Protein AF-X1H4T6-F1 (afdb_monomer)

Sequence (200 aa):
MPDPVELTPSSTDWWNNDYGYSIKKETYPGAMYMGWENFYMVWYGTDPPFPPWEPTYNLTVDQSASCCSVDVGAPVNATVAAGTNQTFTDLEYEVVISVNADNSAPCCDFDQWTGNVANPGSASTSITMHGDETVTAECSEAAHVPWDVNCDGDVNEEDMNLLYDHFGETGDPGWILEDVKEDGKIDVLDMILVGQHWTE

Foldseek 3Di:
DDDDDDFDFPDWDWDADPVGDIAIFTHGPDDDDDDPDDGDRDDPDDDDPPVPDQPKAKEKEDQLPAQWKKQKAPPVGDIRHHNDMDIDIRHGAQDKIKMATHQQAAQKAFQFKDWAWPGGRHRITIHTDHHHIYMYTHIDGHDDDLLPQNNPHFLDVVSVVVLVVCAFAFDQQCPGSCSSVRPRHSYVVSVVVSVVRGGD

Organism: NCBI:txid412755

InterPro domains:
  IPR018247 EF-Hand 1, calcium-binding site [PS00018] (148-160)
  IPR036439 Dockerin domain superfamily [G3DSA:1.10.1330.10] (143-200)
  IPR036439 Dockerin domain superfamily [SSF63446] (144-198)

Mea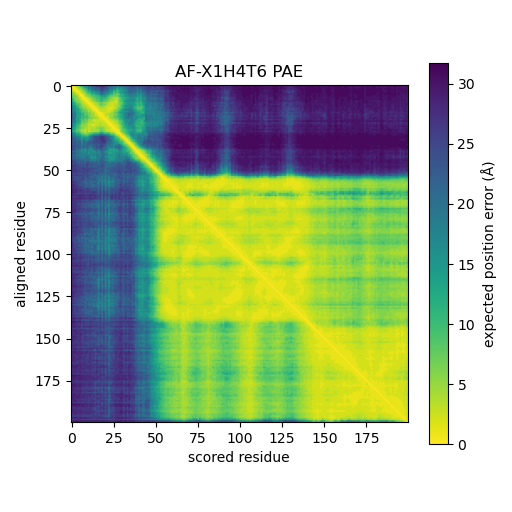n predicted aligned error: 13.17 Å

Nearest PDB structures (foldseek):
  7pua-assembly1_F3  TM=3.778E-01  e=2.634E+00  Trypanosoma brucei brucei

pLDDT: mean 81.46, std 22.45, range [25.84, 98.44]

Radius of gyration: 30.51 Å; Cα contacts (8 Å, |Δi|>4): 382; chains: 1; bounding box: 65×36×89 Å

Secondary structure (DSSP, 8-state):
-PPP--PPPSEEEEEE-TTS-EEEEEE-TT---SSS--------SS--SS-S-PPPEEEEEE-TT-SSEEEE-TTT-EEE-TT-EEEEEEEPTT-EEEEEEE--STTEEEEEEESS-S-TTSSEEEEE-SS-EEEEEEEEEPP--TT-SS-SSS-SHHHHHHHHHTTT-B-STTSSTT-TT-SSB-SHHHHHHHHHS---

Solvent-accessible surface area (backbone atoms only — not comparable to full-atom values): 11736 Å² total; per-residue (Å²): 129,86,78,84,81,83,80,72,64,76,45,78,50,77,47,64,50,100,85,72,48,82,44,76,45,60,43,67,88,81,88,82,82,90,84,80,83,91,80,63,86,78,80,92,65,83,78,70,77,61,80,89,62,74,68,56,25,36,43,32,46,45,18,59,86,13,66,28,29,36,42,35,38,55,94,72,64,48,74,44,53,44,54,34,69,49,73,46,69,79,38,54,68,70,43,65,33,43,37,31,52,45,42,82,51,62,32,27,42,72,67,36,49,49,61,76,50,78,43,39,82,38,56,66,32,36,33,67,31,85,52,70,44,56,36,29,57,44,24,46,74,57,90,66,54,70,49,30,45,56,45,83,83,48,24,43,70,69,34,53,50,55,37,58,79,45,56,70,43,71,58,57,60,49,75,47,58,54,24,54,74,45,70,22,50,26,49,73,66,30,56,50,54,33,68,73,58,59,63,104

Structure (mmCIF, N/CA/C/O backbone):
data_AF-X1H4T6-F1
#
_entry.id   AF-X1H4T6-F1
#
loop_
_atom_site.group_PDB
_atom_site.id
_atom_site.type_symbol
_atom_site.label_atom_id
_atom_site.label_alt_id
_atom_site.label_comp_id
_atom_site.label_asym_id
_atom_site.label_entity_id
_atom_site.label_seq_id
_atom_site.pdbx_PDB_ins_code
_atom_site.Cartn_x
_atom_site.Cartn_y
_atom_site.Cartn_z
_atom_site.occupancy
_atom_site.B_iso_or_equiv
_atom_site.auth_seq_id
_atom_site.auth_comp_id
_atom_site.auth_asym_id
_atom_site.auth_atom_id
_atom_site.pdbx_PDB_model_num
ATOM 1 N N . MET A 1 1 ? -23.630 26.636 59.990 1.00 37.91 1 MET A N 1
ATOM 2 C CA . MET A 1 1 ? -24.453 26.035 58.918 1.00 37.91 1 MET A CA 1
ATOM 3 C C . MET A 1 1 ? -25.185 24.860 59.551 1.00 37.91 1 MET A C 1
ATOM 5 O O . MET A 1 1 ? -24.572 24.275 60.435 1.00 37.91 1 MET A O 1
ATOM 9 N N . PRO A 1 2 ? -26.463 24.570 59.246 1.00 40.00 2 PRO A N 1
ATOM 10 C CA . PRO A 1 2 ? -27.068 23.342 59.754 1.00 40.00 2 PRO A CA 1
ATOM 11 C C . PRO A 1 2 ? -26.355 22.140 59.119 1.00 40.00 2 PRO A C 1
ATOM 13 O O . PRO A 1 2 ? -25.976 22.212 57.948 1.00 40.00 2 PRO A O 1
ATOM 16 N N . ASP A 1 3 ? -26.137 21.087 59.903 1.00 32.75 3 ASP A N 1
ATOM 17 C CA . ASP A 1 3 ? -25.512 19.851 59.428 1.00 32.75 3 ASP A CA 1
ATOM 18 C C . ASP A 1 3 ? -26.378 19.191 58.337 1.00 32.75 3 ASP A C 1
ATOM 20 O O . ASP A 1 3 ? -27.611 19.301 58.390 1.00 32.75 3 ASP A O 1
ATOM 24 N N . PRO A 1 4 ? -25.780 18.510 57.341 1.00 40.75 4 PRO A N 1
ATOM 25 C CA . PRO A 1 4 ? -26.545 17.742 56.370 1.00 40.75 4 PRO A CA 1
ATOM 26 C C . PRO A 1 4 ? -27.322 16.641 57.099 1.00 40.75 4 PRO A C 1
ATOM 28 O O . PRO A 1 4 ? -26.760 15.897 57.900 1.00 40.75 4 PRO A O 1
ATOM 31 N N . VAL A 1 5 ? -28.621 16.533 56.825 1.00 47.91 5 VAL A N 1
ATOM 32 C CA . VAL A 1 5 ? -29.443 15.431 57.332 1.00 47.91 5 VAL A CA 1
ATOM 33 C C . VAL A 1 5 ? -29.023 14.159 56.595 1.00 47.91 5 VAL A C 1
ATOM 35 O O . VAL A 1 5 ? -29.287 14.031 55.400 1.00 47.91 5 VAL A O 1
ATOM 38 N N . GLU A 1 6 ? -28.373 13.221 57.288 1.00 50.00 6 GLU A N 1
ATOM 39 C CA . GLU A 1 6 ? -28.170 11.865 56.767 1.00 50.00 6 GLU A CA 1
ATOM 40 C C . GLU A 1 6 ? -29.533 11.172 56.644 1.00 50.00 6 GLU A C 1
ATOM 42 O O . GLU A 1 6 ? -30.210 10.900 57.638 1.00 50.00 6 GLU A O 1
ATOM 47 N N . LEU A 1 7 ? -29.960 10.905 55.409 1.00 50.59 7 LEU A N 1
ATOM 48 C CA . LEU A 1 7 ? -31.131 10.075 55.146 1.00 50.59 7 LEU A CA 1
ATOM 49 C C . LEU A 1 7 ? -30.722 8.603 55.228 1.00 50.59 7 LEU A C 1
ATOM 51 O O . LEU A 1 7 ? -29.743 8.193 54.608 1.00 50.59 7 LEU A O 1
ATOM 55 N N . THR A 1 8 ? -31.489 7.797 55.962 1.00 54.69 8 THR A N 1
ATOM 56 C CA . THR A 1 8 ? -31.321 6.341 55.996 1.00 54.69 8 THR A CA 1
ATOM 57 C C . THR A 1 8 ? -32.250 5.675 54.970 1.00 54.69 8 THR A C 1
ATOM 59 O O . THR A 1 8 ? -33.436 6.018 54.905 1.00 54.69 8 THR A O 1
ATOM 62 N N . PRO A 1 9 ? -31.753 4.737 54.142 1.00 57.22 9 PRO A N 1
ATOM 63 C CA . PRO A 1 9 ? -32.588 4.047 53.162 1.00 57.22 9 PRO A CA 1
ATOM 64 C C . PRO A 1 9 ? -33.579 3.088 53.842 1.00 57.22 9 PRO A C 1
ATOM 66 O O . PRO A 1 9 ? -33.254 2.423 54.825 1.00 57.22 9 PRO A O 1
ATOM 69 N N . SER A 1 10 ? -34.800 2.994 53.306 1.00 57.19 10 SER A N 1
ATOM 70 C CA . SER A 1 10 ? -35.862 2.096 53.786 1.00 57.19 10 SER A CA 1
ATOM 71 C C . SER A 1 10 ? -35.724 0.657 53.289 1.00 57.19 10 SER A C 1
ATOM 73 O O . SER A 1 10 ? -36.285 -0.253 53.894 1.00 57.19 10 SER A O 1
ATOM 75 N N . SER A 1 11 ? -35.011 0.436 52.185 1.00 52.72 11 SER A N 1
ATOM 76 C CA . SER A 1 11 ? -34.654 -0.904 51.710 1.00 52.72 11 SER A CA 1
ATOM 77 C C . SER A 1 11 ? -33.360 -0.870 50.905 1.00 52.72 11 SER A C 1
ATOM 79 O O . SER A 1 11 ? -32.985 0.166 50.349 1.00 52.72 11 SER A O 1
ATOM 81 N N . THR A 1 12 ? -32.668 -2.009 50.874 1.00 55.31 12 THR A N 1
ATOM 82 C CA . THR A 1 12 ? -31.434 -2.203 50.114 1.00 55.31 12 THR A CA 1
ATOM 83 C C . THR A 1 12 ? -31.477 -3.552 49.417 1.00 55.31 12 THR A C 1
ATOM 85 O O . THR A 1 12 ? -31.544 -4.572 50.098 1.00 55.31 12 THR A O 1
ATOM 88 N N . ASP A 1 13 ? -31.386 -3.549 48.091 1.00 65.50 13 ASP A N 1
ATOM 89 C CA . ASP A 1 13 ? -31.283 -4.769 47.291 1.00 65.50 13 ASP A CA 1
ATOM 90 C C . ASP A 1 13 ? -29.936 -4.824 46.579 1.00 65.50 13 ASP A C 1
ATOM 92 O O . ASP A 1 13 ? -29.428 -3.805 46.104 1.00 65.50 13 ASP A O 1
ATOM 96 N N . TRP A 1 14 ? -29.383 -6.032 46.498 1.00 69.06 14 TRP A N 1
ATOM 97 C CA . TRP A 1 14 ? -28.153 -6.320 45.773 1.00 69.06 14 TRP A CA 1
ATOM 98 C C . TRP A 1 14 ? -28.442 -7.286 44.633 1.00 69.06 14 TRP A C 1
ATOM 100 O O . TRP A 1 14 ? -29.106 -8.303 44.835 1.00 69.06 14 TRP A O 1
ATOM 110 N N . TRP A 1 15 ? -27.901 -7.010 43.453 1.00 56.44 15 TRP A N 1
ATOM 111 C CA . TRP A 1 15 ? -27.843 -7.986 42.366 1.00 56.44 15 TRP A CA 1
ATOM 112 C C . TRP A 1 15 ? -26.484 -7.933 41.691 1.00 56.44 15 TRP A C 1
ATOM 114 O O . TRP A 1 15 ? -25.828 -6.896 41.704 1.00 56.44 15 TRP A O 1
ATOM 124 N N . ASN A 1 16 ? -26.070 -9.045 41.090 1.00 58.88 16 ASN A N 1
ATOM 125 C CA . ASN A 1 16 ? -24.935 -9.034 40.180 1.00 58.88 16 ASN A CA 1
ATOM 126 C C . ASN A 1 16 ? -25.451 -8.813 38.760 1.00 58.88 16 ASN A C 1
ATOM 128 O O . ASN A 1 16 ? -26.452 -9.425 38.387 1.00 58.88 16 ASN A O 1
ATOM 132 N N . ASN A 1 17 ? -24.810 -7.945 37.980 1.00 53.41 17 ASN A N 1
ATOM 133 C CA . ASN A 1 17 ? -25.075 -7.913 36.543 1.00 53.41 17 ASN A CA 1
ATOM 134 C C . ASN A 1 17 ? -24.421 -9.117 35.842 1.00 53.41 17 ASN A C 1
ATOM 136 O O . ASN A 1 17 ? -23.597 -9.823 36.431 1.00 53.41 17 ASN A O 1
ATOM 140 N N . ASP A 1 18 ? -24.760 -9.322 34.569 1.00 50.78 18 ASP A N 1
ATOM 141 C CA . ASP A 1 18 ? -24.216 -10.412 33.741 1.00 50.78 18 ASP A CA 1
ATOM 142 C C . ASP A 1 18 ? -22.693 -10.308 33.527 1.00 50.78 18 ASP A C 1
ATOM 144 O O . ASP A 1 18 ? -22.048 -11.264 33.103 1.00 50.78 18 ASP A O 1
ATOM 148 N N . TYR A 1 19 ? -22.107 -9.165 33.896 1.00 40.84 19 TYR A N 1
ATOM 149 C CA . TYR A 1 19 ? -20.671 -8.894 33.897 1.00 40.84 19 TYR A CA 1
ATOM 150 C C . TYR A 1 19 ? -19.998 -9.165 35.260 1.00 40.84 19 TYR A C 1
ATOM 152 O O . TYR A 1 19 ? -18.807 -8.914 35.421 1.00 40.84 19 TYR A O 1
ATOM 160 N N . GLY A 1 20 ? -20.733 -9.681 36.253 1.00 42.84 20 GLY A N 1
ATOM 161 C CA . GLY A 1 20 ? -20.195 -10.101 37.552 1.00 42.84 20 GLY A CA 1
ATOM 162 C C . GLY A 1 20 ? -20.060 -9.000 38.611 1.00 42.84 20 GLY A C 1
ATOM 163 O O . GLY A 1 20 ? -19.481 -9.252 39.668 1.00 42.84 20 GLY A O 1
ATOM 164 N N . TYR A 1 21 ? -20.601 -7.802 38.379 1.00 43.41 21 TYR A N 1
ATOM 165 C CA . TYR A 1 21 ? -20.534 -6.683 39.325 1.00 43.41 21 TYR A CA 1
ATOM 166 C C . TYR A 1 21 ? -21.747 -6.623 40.240 1.00 43.41 21 TYR A C 1
ATOM 168 O O . TYR A 1 21 ? -22.878 -6.654 39.761 1.00 43.41 21 TYR A O 1
ATOM 176 N N . SER A 1 22 ? -21.511 -6.427 41.539 1.00 45.16 22 SER A N 1
ATOM 177 C CA . SER A 1 22 ? -22.562 -6.194 42.529 1.00 45.16 22 SER A CA 1
ATOM 178 C C . SER A 1 22 ? -23.076 -4.755 42.485 1.00 45.16 22 SER A C 1
ATOM 180 O O . SER A 1 22 ? -22.342 -3.802 42.739 1.00 45.16 22 SER A O 1
ATOM 182 N N . ILE A 1 23 ? -24.364 -4.612 42.202 1.00 53.66 23 ILE A N 1
ATOM 183 C CA . ILE A 1 23 ? -25.100 -3.356 42.127 1.00 53.66 23 ILE A CA 1
ATOM 184 C C . ILE A 1 23 ? -25.992 -3.247 43.361 1.00 53.66 23 ILE A C 1
ATOM 186 O O . ILE A 1 23 ? -26.633 -4.223 43.754 1.00 53.66 23 ILE A O 1
ATOM 190 N N . LYS A 1 24 ? -26.032 -2.053 43.961 1.00 58.84 24 LYS A N 1
ATOM 191 C CA . LYS A 1 24 ? -26.852 -1.726 45.130 1.00 58.84 24 LYS A CA 1
ATOM 192 C C . LYS A 1 24 ? -27.994 -0.800 44.720 1.00 58.84 24 LYS A C 1
ATOM 194 O O . LYS A 1 24 ? -27.750 0.268 44.165 1.00 58.84 24 LYS A O 1
ATOM 199 N N . LYS A 1 25 ? -29.231 -1.169 45.045 1.00 57.16 25 LYS A N 1
ATOM 200 C CA . LYS A 1 25 ? -30.402 -0.286 44.962 1.00 57.16 25 LYS A CA 1
ATOM 201 C C . LYS A 1 25 ? -30.844 0.106 46.346 1.00 57.16 25 LYS A C 1
ATOM 203 O O . LYS A 1 25 ? -31.082 -0.755 47.187 1.00 57.16 25 LYS A O 1
ATOM 208 N N . GLU A 1 26 ? -31.011 1.401 46.548 1.00 53.56 26 GLU A N 1
ATOM 209 C CA . GLU A 1 26 ? -31.509 1.963 47.792 1.00 53.56 26 GLU A CA 1
ATOM 210 C C . GLU A 1 26 ? -32.811 2.712 47.537 1.00 53.56 26 GLU A C 1
ATOM 212 O O . GLU A 1 26 ? -32.930 3.482 46.586 1.00 53.56 26 GLU A O 1
ATOM 217 N N . THR A 1 27 ? -33.802 2.474 48.390 1.00 50.16 27 THR A N 1
ATOM 218 C CA . THR A 1 27 ? -35.086 3.185 48.342 1.00 50.16 27 THR A CA 1
ATOM 219 C C . THR A 1 27 ? -35.167 4.122 49.539 1.00 50.16 27 THR A C 1
ATOM 221 O O . THR A 1 27 ? -34.883 3.688 50.653 1.00 50.16 27 THR A O 1
ATOM 224 N N . TYR A 1 28 ? -35.565 5.381 49.335 1.00 51.41 28 TYR A N 1
ATOM 225 C CA . TYR A 1 28 ? -35.685 6.382 50.401 1.00 51.41 28 TYR A CA 1
ATOM 226 C C . TYR A 1 28 ? -37.137 6.855 50.561 1.00 51.41 28 TYR A C 1
ATOM 228 O O . TYR A 1 28 ? -37.802 7.150 49.563 1.00 51.41 28 TYR A O 1
ATOM 236 N N . PRO A 1 29 ? -37.654 6.978 51.794 1.00 45.00 29 PRO A N 1
ATOM 237 C CA . PRO A 1 29 ? -39.004 7.475 52.017 1.00 45.00 29 PRO A CA 1
ATOM 238 C C . PRO A 1 29 ? -39.062 9.009 51.892 1.00 45.00 29 PRO A C 1
ATOM 240 O O . PRO A 1 29 ? -38.367 9.721 52.611 1.00 45.00 29 PRO A O 1
ATOM 243 N N . GLY A 1 30 ? -39.945 9.531 51.028 1.00 44.12 30 GLY A N 1
ATOM 244 C CA . GLY A 1 30 ? -40.424 10.923 51.121 1.00 44.12 30 GLY A CA 1
ATOM 245 C C . GLY A 1 30 ? -39.999 11.935 50.045 1.00 44.12 30 GLY A C 1
ATOM 246 O O . GLY A 1 30 ? -40.332 13.109 50.193 1.00 44.12 30 GLY A O 1
ATOM 247 N N . ALA A 1 31 ? -39.346 11.545 48.946 1.00 39.34 31 ALA A N 1
ATOM 248 C CA . ALA A 1 31 ? -39.072 12.473 47.839 1.00 39.34 31 ALA A CA 1
ATOM 249 C C . ALA A 1 31 ? -40.323 12.690 46.955 1.00 39.34 31 ALA A C 1
ATOM 251 O O . ALA A 1 31 ? -40.548 11.988 45.970 1.00 39.34 31 ALA A O 1
ATOM 252 N N . MET A 1 32 ? -41.161 13.665 47.321 1.00 29.20 32 MET A N 1
ATOM 253 C CA . MET A 1 32 ? -42.235 14.195 46.473 1.00 29.20 32 MET A CA 1
ATOM 254 C C . MET A 1 32 ? -41.735 15.417 45.692 1.00 29.20 32 MET A C 1
ATOM 256 O O . MET A 1 32 ? -41.623 16.476 46.291 1.00 29.20 32 MET A O 1
ATOM 260 N N . TYR A 1 33 ? -41.502 15.280 44.380 1.00 31.86 33 TYR A N 1
ATOM 261 C CA . TYR A 1 33 ? -41.941 16.226 43.335 1.00 31.86 33 TYR A CA 1
ATOM 262 C C . TYR A 1 33 ? -42.036 15.492 41.974 1.00 31.86 33 TYR A C 1
ATOM 264 O O . TYR A 1 33 ? -41.037 15.158 41.356 1.00 31.86 33 TYR A O 1
ATOM 272 N N . MET A 1 34 ? -43.288 15.210 41.589 1.00 26.27 34 MET A N 1
ATOM 273 C CA . MET A 1 34 ? -43.894 14.981 40.260 1.00 26.27 34 MET A CA 1
ATOM 274 C C . MET A 1 34 ? -43.133 14.231 39.136 1.00 26.27 34 MET A C 1
ATOM 276 O O . MET A 1 34 ? -42.404 14.849 38.370 1.00 26.27 34 MET A O 1
ATOM 280 N N . GLY A 1 35 ? -43.534 12.968 38.892 1.00 25.84 35 GLY A N 1
ATOM 281 C CA . GLY A 1 35 ? -43.628 12.386 37.537 1.00 25.84 35 GLY A CA 1
ATOM 282 C C . GLY A 1 35 ? -42.993 11.002 37.315 1.00 25.84 35 GLY A C 1
ATOM 283 O O . GLY A 1 35 ? -41.922 10.945 36.743 1.00 25.84 35 GLY A O 1
ATOM 284 N N . TRP A 1 36 ? -43.717 9.927 37.672 1.00 27.77 36 TRP A N 1
ATOM 285 C CA . TRP A 1 36 ? -43.495 8.498 37.331 1.00 27.77 36 TRP A CA 1
ATOM 286 C C . TRP A 1 36 ? -42.143 7.868 37.748 1.00 27.77 36 TRP A C 1
ATOM 288 O O . TRP A 1 36 ? -41.109 8.129 37.156 1.00 27.77 36 TRP A O 1
ATOM 298 N N . GLU A 1 37 ? -42.206 7.000 38.770 1.00 33.53 37 GLU A N 1
ATOM 299 C CA . GLU A 1 37 ? -41.147 6.111 39.298 1.00 33.53 37 GLU A CA 1
ATOM 300 C C . GLU A 1 37 ? -39.723 6.693 39.366 1.00 33.53 37 GLU A C 1
ATOM 302 O O . GLU A 1 37 ? -38.859 6.443 38.531 1.00 33.53 37 GLU A O 1
ATOM 307 N N . ASN A 1 38 ? -39.456 7.409 40.459 1.00 36.94 38 ASN A N 1
ATOM 308 C CA . ASN A 1 38 ? -38.123 7.880 40.823 1.00 36.94 38 ASN A CA 1
ATOM 309 C C . ASN A 1 38 ? -37.201 6.700 41.208 1.00 36.94 38 ASN A C 1
ATOM 311 O O . ASN A 1 38 ? -37.086 6.342 42.382 1.00 36.94 38 ASN A O 1
ATOM 315 N N . PHE A 1 39 ? -36.542 6.086 40.226 1.00 41.53 39 PHE A N 1
ATOM 316 C CA . PHE A 1 39 ? -35.356 5.258 40.439 1.00 41.53 39 PHE A CA 1
ATOM 317 C C . PHE A 1 39 ? -34.132 6.174 40.556 1.00 41.53 39 PHE A C 1
ATOM 319 O O . PHE A 1 39 ? -33.816 6.910 39.626 1.00 41.53 39 PHE A O 1
ATOM 326 N N . TYR A 1 40 ? -33.439 6.132 41.693 1.00 38.66 40 TYR A N 1
ATOM 327 C CA . TYR A 1 40 ? -32.156 6.810 41.868 1.00 38.66 40 TYR A CA 1
ATOM 328 C C . TYR A 1 40 ? -31.045 5.756 41.875 1.00 38.66 40 TYR A C 1
ATOM 330 O O . TYR A 1 40 ? -31.006 4.905 42.762 1.00 38.66 40 TYR A O 1
ATOM 338 N N . MET A 1 41 ? -30.132 5.811 40.900 1.00 38.06 41 MET A N 1
ATOM 339 C CA . MET A 1 41 ? -28.808 5.201 41.052 1.00 38.06 41 MET A CA 1
ATOM 340 C C . MET A 1 41 ? -27.932 6.209 41.789 1.00 38.06 41 MET A C 1
ATOM 342 O O . MET A 1 41 ? -27.608 7.259 41.239 1.00 38.06 41 MET A O 1
ATOM 346 N N . VAL A 1 42 ? -27.588 5.921 43.041 1.00 40.03 42 VAL A N 1
ATOM 347 C CA . VAL A 1 42 ? -26.694 6.767 43.837 1.00 40.03 42 VAL A CA 1
ATOM 348 C C . VAL A 1 42 ? -25.304 6.138 43.812 1.00 40.03 42 VAL A C 1
ATOM 350 O O . VAL A 1 42 ? -25.091 5.059 44.362 1.00 40.03 42 VAL A O 1
ATOM 353 N N . TRP A 1 43 ? -24.362 6.806 43.147 1.00 36.59 43 TRP A N 1
ATOM 354 C CA . TRP A 1 43 ? -22.937 6.494 43.225 1.00 36.59 43 TRP A CA 1
ATOM 355 C C . TRP A 1 43 ? -22.369 7.130 44.499 1.00 36.59 43 TRP A C 1
ATOM 357 O O . TRP A 1 43 ? -22.551 8.325 44.718 1.00 36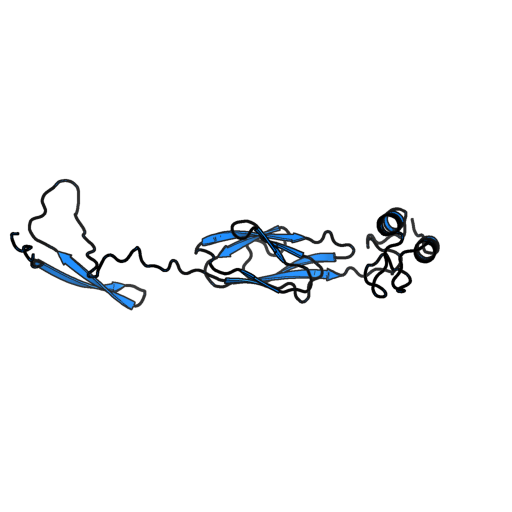.59 43 TRP A O 1
ATOM 367 N N . TYR A 1 44 ? -21.673 6.365 45.343 1.00 36.00 44 TYR A N 1
ATOM 368 C CA . TYR A 1 44 ? -20.965 6.925 46.499 1.00 36.00 44 TYR A CA 1
ATOM 369 C C . TYR A 1 44 ? -19.484 7.147 46.157 1.00 36.00 44 TYR A C 1
ATOM 371 O O . TYR A 1 44 ? -18.695 6.205 46.148 1.00 36.00 44 TYR A O 1
ATOM 379 N N . GLY A 1 45 ? -19.125 8.405 45.878 1.00 40.25 45 GLY A N 1
ATOM 380 C CA . GLY A 1 45 ? -17.772 8.913 45.612 1.00 40.25 45 GLY A CA 1
ATOM 381 C C . GLY A 1 45 ? -17.823 10.419 45.306 1.00 40.25 45 GLY A C 1
ATOM 382 O O . GLY A 1 45 ? -18.888 10.923 44.963 1.00 40.25 45 GLY A O 1
ATOM 383 N N . THR A 1 46 ? -16.720 11.164 45.456 1.00 40.16 46 THR A N 1
ATOM 384 C CA . THR A 1 46 ? -16.622 12.526 44.885 1.00 40.16 46 THR A CA 1
ATOM 385 C C . THR A 1 46 ? -16.875 12.407 43.386 1.00 40.16 46 THR A C 1
ATOM 387 O O . THR A 1 46 ? -16.157 11.611 42.785 1.00 40.16 46 THR A O 1
ATOM 390 N N . ASP A 1 47 ? -17.888 13.098 42.845 1.00 41.19 47 ASP A N 1
ATOM 391 C CA . ASP A 1 47 ? -18.361 13.033 41.447 1.00 41.19 47 ASP A CA 1
ATOM 392 C C . ASP A 1 47 ? -17.450 12.207 40.518 1.00 41.19 47 ASP A C 1
ATOM 394 O O . ASP A 1 47 ? -16.365 12.687 40.179 1.00 41.19 47 ASP A O 1
ATOM 398 N N . PRO A 1 48 ? -17.818 10.987 40.080 1.00 45.38 48 PRO A N 1
ATOM 399 C CA . PRO A 1 48 ? -17.109 10.405 38.956 1.00 45.38 48 PRO A CA 1
ATOM 400 C C . PRO A 1 48 ? -17.475 11.245 37.718 1.00 45.38 48 PRO A C 1
ATOM 402 O O . PRO A 1 48 ? -18.663 11.376 37.406 1.00 45.38 48 PRO A O 1
ATOM 405 N N . PRO A 1 49 ? -16.510 11.862 37.017 1.00 49.06 49 PRO A N 1
ATOM 406 C CA . PRO A 1 49 ? -16.783 12.521 35.748 1.00 49.06 49 PRO A CA 1
ATOM 407 C C . PRO A 1 49 ? -17.074 11.427 34.718 1.00 49.06 49 PRO A C 1
ATOM 409 O O . PRO A 1 49 ? -16.143 10.953 34.083 1.00 49.06 49 PRO A O 1
ATOM 412 N N . PHE A 1 50 ? -18.330 10.970 34.601 1.00 48.69 50 PHE A N 1
ATOM 413 C CA . PHE A 1 50 ? -18.666 9.752 33.842 1.00 48.69 50 PHE A CA 1
ATOM 414 C C . PHE A 1 50 ? -17.869 8.518 34.366 1.00 48.69 50 PHE A C 1
ATOM 416 O O . PHE A 1 50 ? -16.994 8.649 35.225 1.00 48.69 50 PHE A O 1
ATOM 423 N N . PRO A 1 51 ? -18.138 7.267 33.961 1.00 51.69 51 PRO A N 1
ATOM 424 C CA . PRO A 1 51 ? -17.052 6.290 33.956 1.00 51.69 51 PRO A CA 1
ATOM 425 C C . PRO A 1 51 ? -15.980 6.808 32.969 1.00 51.69 51 PRO A C 1
ATOM 427 O O . PRO A 1 51 ? -16.307 7.013 31.804 1.00 51.69 51 PRO A O 1
ATOM 430 N N . PRO A 1 52 ? -14.724 7.055 33.392 1.00 52.53 52 PRO A N 1
ATOM 431 C CA . PRO A 1 52 ? -13.704 7.725 32.571 1.00 52.53 52 PRO A CA 1
ATOM 432 C C . PRO A 1 52 ? -13.090 6.834 31.477 1.00 52.53 52 PRO A C 1
ATOM 434 O O . PRO A 1 52 ? -11.995 7.110 30.998 1.00 52.53 52 PRO A O 1
ATOM 437 N N . TRP A 1 53 ? -13.781 5.764 31.091 1.00 51.84 53 TRP A N 1
ATOM 438 C CA . TRP A 1 53 ? -13.359 4.861 30.031 1.00 51.84 53 TRP A CA 1
ATOM 439 C C . TRP A 1 53 ? -14.619 4.438 29.279 1.00 51.84 53 TRP A C 1
ATOM 441 O O . TRP A 1 53 ? -15.280 3.468 29.653 1.00 51.84 53 TRP A O 1
ATOM 451 N N . GLU A 1 54 ? -14.969 5.157 28.215 1.00 64.19 54 GLU A N 1
ATOM 452 C CA . GLU A 1 54 ? -15.410 4.380 27.062 1.00 64.19 54 GLU A CA 1
ATOM 453 C C . GLU A 1 54 ? -14.192 3.538 26.673 1.00 64.19 54 GLU A C 1
ATOM 455 O O . GLU A 1 54 ? -13.090 4.095 26.605 1.00 64.19 54 GLU A O 1
ATOM 460 N N . PRO A 1 55 ? -14.314 2.201 26.582 1.00 74.94 55 PRO A N 1
ATOM 461 C CA . PRO A 1 55 ? -13.187 1.398 26.150 1.00 74.94 55 PRO A CA 1
ATOM 462 C C . PRO A 1 55 ? -12.778 1.921 24.778 1.00 74.94 55 PRO A C 1
ATOM 464 O O . PRO A 1 55 ? -13.580 1.914 23.845 1.00 74.94 55 PRO A O 1
ATOM 467 N N . THR A 1 56 ? -11.560 2.441 24.697 1.00 87.62 56 THR A N 1
ATOM 468 C CA . THR A 1 56 ? -10.965 2.771 23.418 1.00 87.62 56 THR A CA 1
ATOM 469 C C . THR A 1 56 ? -10.212 1.567 22.895 1.00 87.62 56 THR A C 1
ATOM 471 O O . THR A 1 56 ? -9.736 0.722 23.661 1.00 87.62 56 THR A O 1
ATOM 474 N N . TYR A 1 57 ? -10.126 1.493 21.577 1.00 93.94 57 TYR A N 1
ATOM 475 C CA . TYR A 1 57 ? -9.532 0.377 20.874 1.00 93.94 57 TYR A CA 1
ATOM 476 C C . TYR A 1 57 ? -8.428 0.838 19.944 1.00 93.94 57 TYR A C 1
ATOM 478 O O . TYR A 1 57 ? -8.358 2.001 19.532 1.00 93.94 57 TYR A O 1
ATOM 486 N N . ASN A 1 58 ? -7.579 -0.119 19.604 1.00 97.06 58 ASN A N 1
ATOM 487 C CA . ASN A 1 58 ? -6.508 0.056 18.652 1.00 97.06 58 ASN A CA 1
ATOM 488 C C . ASN A 1 58 ? -6.894 -0.574 17.317 1.00 97.06 58 ASN A C 1
ATOM 490 O O . ASN A 1 58 ? -7.284 -1.738 17.262 1.00 97.06 58 ASN A O 1
ATOM 494 N N . LEU A 1 59 ? -6.723 0.176 16.234 1.00 97.62 59 LEU A N 1
ATOM 495 C CA . LEU A 1 59 ? -6.756 -0.352 14.879 1.00 97.62 59 LEU A CA 1
ATOM 496 C C . LEU A 1 59 ? -5.324 -0.461 14.370 1.00 97.62 59 LEU A C 1
ATOM 498 O O . LEU A 1 59 ? -4.644 0.550 14.218 1.00 97.62 59 LEU A O 1
ATOM 502 N N . THR A 1 60 ? -4.875 -1.672 14.069 1.00 98.19 60 THR A N 1
ATOM 503 C CA . THR A 1 60 ? -3.620 -1.893 13.350 1.00 98.19 60 THR A CA 1
ATOM 504 C C . THR A 1 60 ? -3.913 -2.152 11.882 1.00 98.19 60 THR A C 1
ATOM 506 O O . THR A 1 60 ? -4.622 -3.093 11.537 1.00 98.19 60 THR A O 1
ATOM 509 N N . VAL A 1 61 ? -3.348 -1.322 11.014 1.00 97.75 61 VAL A N 1
ATOM 510 C CA . VAL A 1 61 ? -3.327 -1.550 9.572 1.00 97.75 61 VAL A CA 1
ATOM 511 C C . VAL A 1 61 ? -1.938 -2.070 9.227 1.00 97.75 61 VAL A C 1
ATOM 513 O O . VAL A 1 61 ? -0.946 -1.347 9.350 1.00 97.75 61 VAL A O 1
ATOM 516 N N . ASP A 1 62 ? -1.862 -3.339 8.842 1.00 96.38 62 ASP A N 1
ATOM 517 C CA . ASP A 1 62 ? -0.612 -3.996 8.468 1.00 96.38 62 ASP A CA 1
ATOM 518 C C . ASP A 1 62 ? -0.519 -4.108 6.944 1.00 96.38 62 ASP A C 1
ATOM 520 O O . ASP A 1 62 ? -1.266 -4.871 6.335 1.00 96.38 62 ASP A O 1
ATOM 524 N N . GLN A 1 63 ? 0.388 -3.330 6.347 1.00 94.25 63 GLN A N 1
ATOM 525 C CA . GLN A 1 63 ? 0.738 -3.341 4.921 1.00 94.25 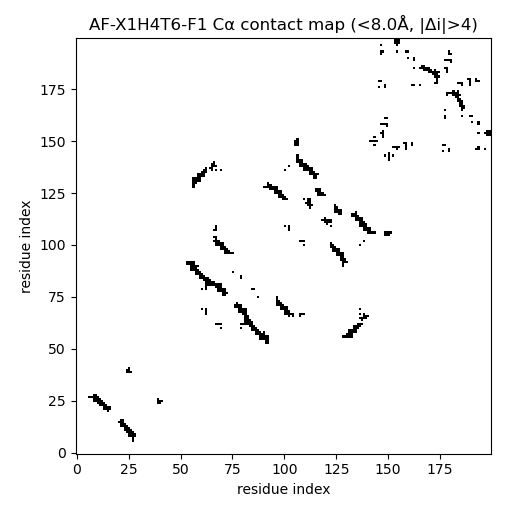63 GLN A CA 1
ATOM 526 C C . GLN A 1 63 ? 2.179 -3.818 4.701 1.00 94.25 63 GLN A C 1
ATOM 528 O O . GLN A 1 63 ? 2.767 -3.559 3.656 1.00 94.25 63 GLN A O 1
ATOM 533 N N . SER A 1 64 ? 2.782 -4.511 5.673 1.00 87.56 64 SER A N 1
ATOM 534 C CA . SER A 1 64 ? 4.207 -4.874 5.632 1.00 87.56 64 SER A CA 1
ATOM 535 C C . SER A 1 64 ? 4.615 -5.750 4.441 1.00 87.56 64 SER A C 1
ATOM 537 O O . SER A 1 64 ? 5.789 -5.761 4.077 1.00 87.56 64 SER A O 1
ATOM 539 N N . ALA A 1 65 ? 3.667 -6.461 3.830 1.00 83.94 65 ALA A N 1
ATOM 540 C CA . ALA A 1 65 ? 3.882 -7.334 2.676 1.00 83.94 65 ALA A CA 1
ATOM 541 C C . ALA A 1 65 ? 3.007 -6.966 1.463 1.00 83.94 65 ALA A C 1
ATOM 543 O O . ALA A 1 65 ? 2.804 -7.805 0.592 1.00 83.94 65 ALA A O 1
ATOM 544 N N . SER A 1 66 ? 2.460 -5.747 1.432 1.00 88.62 66 SER A N 1
ATOM 545 C CA . SER A 1 66 ? 1.517 -5.292 0.407 1.00 88.62 66 SER A CA 1
ATOM 546 C C . SER A 1 66 ? 2.119 -4.180 -0.453 1.00 88.62 66 SER A C 1
ATOM 548 O O . SER A 1 66 ? 2.840 -3.326 0.071 1.00 88.62 66 SER A O 1
ATOM 550 N N . CYS A 1 67 ? 1.809 -4.184 -1.754 1.00 91.88 67 CYS A N 1
ATOM 551 C CA . CYS A 1 67 ? 2.217 -3.141 -2.704 1.00 91.88 67 CYS A CA 1
ATOM 552 C C . CYS A 1 67 ? 1.319 -1.892 -2.665 1.00 91.88 67 CYS A C 1
ATOM 554 O O . CYS A 1 67 ? 1.713 -0.839 -3.161 1.00 91.88 67 CYS A O 1
ATOM 556 N N . CYS A 1 68 ? 0.121 -1.983 -2.078 1.00 94.44 68 CYS A N 1
ATOM 557 C CA . CYS A 1 68 ? -0.824 -0.872 -2.033 1.00 94.44 68 CYS A CA 1
ATOM 558 C C . CYS A 1 68 ? -0.676 -0.069 -0.740 1.00 94.44 68 CYS A C 1
ATOM 560 O O . CYS A 1 68 ? -0.281 -0.585 0.310 1.00 94.44 68 CYS A O 1
ATOM 562 N N . SER A 1 69 ? -1.020 1.215 -0.809 1.00 95.88 69 SER A N 1
ATOM 563 C CA . SER A 1 69 ? -1.198 2.023 0.396 1.00 95.88 69 SER A CA 1
ATOM 564 C C . SER A 1 69 ? -2.644 1.924 0.885 1.00 95.88 69 SER A C 1
ATOM 566 O O . SER A 1 69 ? -3.536 1.517 0.142 1.00 95.88 69 SER A O 1
ATOM 568 N N . VAL A 1 70 ? -2.896 2.250 2.152 1.00 97.81 70 VAL A N 1
ATOM 569 C CA . VAL A 1 70 ? -4.254 2.259 2.709 1.00 97.81 70 VAL A CA 1
ATOM 570 C C . VAL A 1 70 ? -4.603 3.628 3.252 1.00 97.81 70 VAL A C 1
ATOM 572 O O . VAL A 1 70 ? -4.003 4.091 4.222 1.00 97.81 70 VAL A O 1
ATOM 575 N N . ASP A 1 71 ? -5.649 4.220 2.692 1.00 97.88 71 ASP A N 1
ATOM 576 C CA . ASP A 1 71 ? -6.286 5.403 3.245 1.00 97.88 71 ASP A CA 1
ATOM 577 C C . ASP A 1 71 ? -7.290 5.004 4.324 1.00 97.88 71 ASP A C 1
ATOM 579 O O . ASP A 1 71 ? -8.249 4.265 4.088 1.00 97.88 71 ASP A O 1
ATOM 583 N N . VAL A 1 72 ? -7.081 5.534 5.523 1.00 98.12 72 VAL A N 1
ATOM 584 C CA . VAL A 1 72 ? -7.949 5.373 6.685 1.00 98.12 72 VAL A CA 1
ATOM 585 C C . VAL A 1 72 ? -8.723 6.671 6.876 1.00 98.12 72 VAL A C 1
ATOM 587 O O . VAL A 1 72 ? -8.161 7.716 7.212 1.00 98.12 72 VAL A O 1
ATOM 590 N N . GLY A 1 73 ? -10.032 6.615 6.651 1.00 97.44 73 GLY A N 1
ATOM 591 C CA . GLY A 1 73 ? -10.920 7.768 6.762 1.00 97.44 73 GLY A CA 1
ATOM 592 C C . GLY A 1 73 ? -11.159 8.225 8.203 1.00 97.44 73 GLY A C 1
ATOM 593 O O . GLY A 1 73 ? -10.473 7.830 9.149 1.00 97.44 73 GLY A O 1
ATOM 594 N N . ALA A 1 74 ? -12.152 9.095 8.379 1.00 93.12 74 ALA A N 1
ATOM 595 C CA . ALA A 1 74 ? -12.516 9.617 9.692 1.00 93.12 74 ALA A CA 1
ATOM 596 C C . ALA A 1 74 ? -12.870 8.482 10.685 1.00 93.12 74 ALA A C 1
ATOM 598 O O . ALA A 1 74 ? -13.454 7.479 10.270 1.00 93.12 74 ALA A O 1
ATOM 599 N N . PRO A 1 75 ? -12.545 8.635 11.986 1.00 94.75 75 PRO A N 1
ATOM 600 C CA . PRO A 1 75 ? -11.962 9.821 12.628 1.00 94.75 75 PRO A CA 1
ATOM 601 C C . PRO A 1 75 ? -10.436 9.953 12.472 1.00 94.75 75 PRO A C 1
ATOM 603 O O . PRO A 1 75 ? -9.891 10.996 12.822 1.00 94.75 75 PRO A O 1
ATOM 606 N N . VAL A 1 76 ? -9.760 8.940 11.925 1.00 96.38 76 VAL A N 1
ATOM 607 C CA . VAL A 1 76 ? -8.294 8.876 11.830 1.00 96.38 76 VAL A CA 1
ATOM 608 C C . VAL A 1 76 ? -7.743 9.857 10.789 1.00 96.38 76 VAL A C 1
ATOM 610 O O . VAL A 1 76 ? -6.897 10.680 11.126 1.00 96.38 76 VAL A O 1
ATOM 613 N N . ASN A 1 77 ? -8.255 9.812 9.552 1.00 96.50 77 ASN A N 1
ATOM 614 C CA . ASN A 1 77 ? -7.804 10.630 8.414 1.00 96.50 77 ASN A CA 1
ATOM 615 C C . ASN A 1 77 ? -6.284 10.549 8.170 1.00 96.50 77 ASN A C 1
ATOM 617 O O . ASN A 1 77 ? -5.581 11.562 8.213 1.00 96.50 77 ASN A O 1
ATOM 621 N N . ALA A 1 78 ? -5.781 9.341 7.927 1.00 96.75 78 ALA A N 1
ATOM 622 C CA . ALA A 1 78 ? -4.365 9.085 7.682 1.00 96.75 78 ALA A CA 1
ATOM 623 C C . ALA A 1 78 ? -4.169 8.070 6.554 1.00 96.75 78 ALA A C 1
ATOM 625 O O . ALA A 1 78 ? -5.072 7.296 6.255 1.00 96.75 78 ALA A O 1
ATOM 626 N N . THR A 1 79 ? -2.965 8.037 5.991 1.00 97.56 79 THR A N 1
ATOM 627 C CA . THR A 1 79 ? -2.560 7.047 4.987 1.00 97.56 79 THR A CA 1
ATOM 628 C C . THR A 1 79 ? -1.444 6.178 5.558 1.00 97.56 79 THR A C 1
ATOM 630 O O . THR A 1 79 ? -0.478 6.678 6.148 1.00 97.56 79 THR A O 1
ATOM 633 N N . VAL A 1 80 ? -1.575 4.867 5.387 1.00 97.25 80 VAL A N 1
ATOM 634 C CA . VAL A 1 80 ? -0.563 3.870 5.734 1.00 97.25 80 VAL A CA 1
ATOM 635 C C . VAL A 1 80 ? 0.143 3.454 4.454 1.00 97.25 80 VAL A C 1
ATOM 637 O O . VAL A 1 80 ? -0.479 2.889 3.561 1.00 97.25 80 VAL A O 1
ATOM 640 N N . ALA A 1 81 ? 1.433 3.775 4.348 1.00 95.00 81 ALA A N 1
ATOM 641 C CA . ALA A 1 81 ? 2.222 3.481 3.158 1.00 95.00 81 ALA A CA 1
ATOM 642 C C . ALA A 1 81 ? 2.390 1.967 2.945 1.00 95.00 81 ALA A C 1
ATOM 644 O O . ALA A 1 81 ? 2.481 1.205 3.915 1.00 95.00 81 ALA A O 1
ATOM 645 N N . ALA A 1 82 ? 2.500 1.562 1.679 1.00 93.69 82 ALA A N 1
ATOM 646 C CA . ALA A 1 82 ? 2.881 0.209 1.289 1.00 93.69 82 ALA A CA 1
ATOM 647 C C . ALA A 1 82 ? 4.186 -0.223 1.985 1.00 93.69 82 ALA A C 1
ATOM 649 O O . ALA A 1 82 ? 5.070 0.598 2.252 1.00 93.69 82 ALA A O 1
ATOM 650 N N . GLY A 1 83 ? 4.297 -1.503 2.334 1.00 91.44 83 GLY A N 1
ATOM 651 C CA . GLY A 1 83 ? 5.451 -2.052 3.052 1.00 91.44 83 GLY A CA 1
ATOM 652 C C . GLY A 1 83 ? 5.589 -1.610 4.518 1.00 91.44 83 GLY A C 1
ATOM 653 O O . GLY A 1 83 ? 6.594 -1.926 5.158 1.00 91.44 83 GLY A O 1
ATOM 654 N N . THR A 1 84 ? 4.611 -0.894 5.086 1.00 95.06 84 THR A N 1
ATOM 655 C CA . THR A 1 84 ? 4.655 -0.419 6.483 1.00 95.06 84 THR A CA 1
ATOM 656 C C . THR A 1 84 ? 3.500 -0.952 7.326 1.00 95.06 84 THR A C 1
ATOM 658 O O . THR A 1 84 ? 2.512 -1.461 6.812 1.00 95.06 84 THR A O 1
ATOM 661 N N . ASN A 1 85 ? 3.607 -0.842 8.650 1.00 95.88 85 ASN A N 1
ATOM 662 C CA . ASN A 1 85 ? 2.478 -1.042 9.554 1.00 95.88 85 ASN A CA 1
ATOM 663 C C . ASN A 1 85 ? 2.260 0.211 10.401 1.00 95.88 85 ASN A C 1
ATOM 665 O O . ASN A 1 85 ? 3.206 0.926 10.740 1.00 95.88 85 ASN A O 1
ATOM 669 N N . GLN A 1 86 ? 1.003 0.497 10.723 1.00 97.38 86 GLN A N 1
ATOM 670 C CA . GLN A 1 86 ? 0.647 1.588 11.623 1.00 97.38 86 GLN A CA 1
ATOM 671 C C . GLN A 1 86 ? -0.495 1.172 12.541 1.00 97.38 86 GLN A C 1
ATOM 673 O O . GLN A 1 86 ? -1.435 0.494 12.127 1.00 97.38 86 GLN A O 1
ATOM 678 N N . THR A 1 87 ? -0.413 1.614 13.795 1.00 98.00 87 THR A N 1
ATOM 679 C CA . THR A 1 87 ? -1.454 1.412 14.802 1.00 98.00 87 THR A CA 1
ATOM 680 C C . THR A 1 87 ? -2.039 2.758 15.203 1.00 98.00 87 THR A C 1
ATOM 682 O O . THR A 1 87 ? -1.317 3.649 15.650 1.00 98.00 87 THR A O 1
ATOM 685 N N . PHE A 1 88 ? -3.355 2.882 15.072 1.00 96.94 88 PHE A N 1
ATOM 686 C CA . PHE A 1 88 ? -4.151 4.017 15.519 1.00 96.94 88 PHE A CA 1
ATOM 687 C C . PHE A 1 88 ? -4.808 3.664 16.849 1.00 96.94 88 PHE A C 1
ATOM 689 O O . PHE A 1 88 ? -5.444 2.618 16.957 1.00 96.94 88 PHE A O 1
ATOM 696 N N . THR A 1 89 ? -4.633 4.512 17.857 1.00 95.69 89 THR A N 1
ATOM 697 C CA . THR A 1 89 ? -5.159 4.305 19.213 1.00 95.69 89 THR A CA 1
ATOM 698 C C . THR A 1 89 ? -6.365 5.200 19.470 1.00 95.69 89 THR A C 1
ATOM 700 O O . THR A 1 89 ? -6.682 6.078 18.668 1.00 95.69 89 THR A O 1
ATOM 703 N N . ASP A 1 90 ? -7.008 5.009 20.620 1.00 93.25 90 ASP A N 1
ATOM 704 C CA . ASP A 1 90 ? -8.055 5.903 21.127 1.00 93.25 90 ASP A CA 1
ATOM 705 C C . ASP A 1 90 ? -9.331 5.947 20.263 1.00 93.25 90 ASP A C 1
ATOM 707 O O . ASP A 1 90 ? -10.009 6.971 20.187 1.00 93.25 90 ASP A O 1
ATOM 711 N N . LEU A 1 91 ? -9.681 4.823 19.623 1.00 92.44 91 LEU A N 1
ATOM 712 C CA . LEU A 1 91 ? -10.897 4.691 18.816 1.00 92.44 91 LEU A CA 1
ATOM 713 C C . LEU A 1 91 ? -12.090 4.250 19.666 1.00 92.44 91 LEU A C 1
ATOM 715 O O . LEU A 1 91 ? -11.997 3.281 20.413 1.00 92.44 91 LEU A O 1
ATOM 719 N N . GLU A 1 92 ? -13.214 4.948 19.530 1.00 90.81 92 GLU A N 1
ATOM 720 C CA . GLU A 1 92 ? -14.438 4.690 20.295 1.00 90.81 92 GLU A CA 1
ATOM 721 C C . GLU A 1 92 ? -15.122 3.369 19.892 1.00 90.81 92 GLU A C 1
ATOM 723 O O . GLU A 1 92 ? -14.994 2.88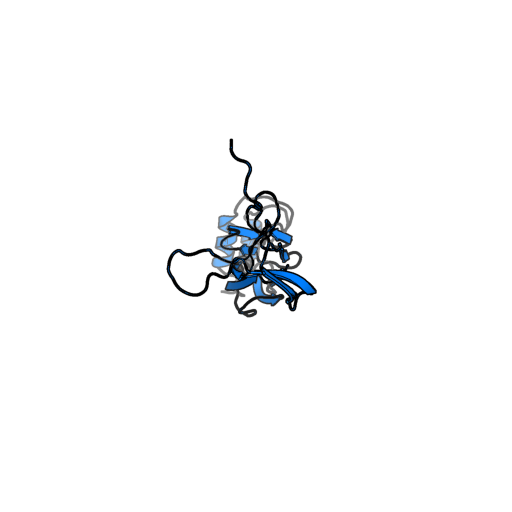5 18.765 1.00 90.81 92 GLU A O 1
ATOM 728 N N . TYR A 1 93 ? -15.890 2.788 20.815 1.00 89.75 93 TYR A N 1
ATOM 729 C CA . TYR A 1 93 ? -16.746 1.634 20.535 1.00 89.75 93 TYR A CA 1
ATOM 730 C C . TYR A 1 93 ? -17.820 1.977 19.488 1.00 89.75 93 TYR A C 1
ATOM 732 O O . TYR A 1 93 ? -18.394 3.062 19.507 1.00 89.75 93 TYR A O 1
ATOM 740 N N . GLU A 1 94 ? -18.106 1.041 18.581 1.00 91.00 94 GLU A N 1
ATOM 741 C CA . GLU A 1 94 ? -19.055 1.175 17.463 1.00 91.00 94 GLU A CA 1
ATOM 742 C C . GLU A 1 94 ? -18.723 2.271 16.435 1.00 91.00 94 GLU A C 1
ATOM 744 O O . GLU A 1 94 ? -19.509 2.502 15.510 1.00 91.00 94 GLU A O 1
ATOM 749 N N . VAL A 1 95 ? -17.542 2.903 16.511 1.00 92.88 95 VAL A N 1
ATOM 750 C CA . VAL A 1 95 ? -17.107 3.818 15.452 1.00 92.88 95 VAL A CA 1
AT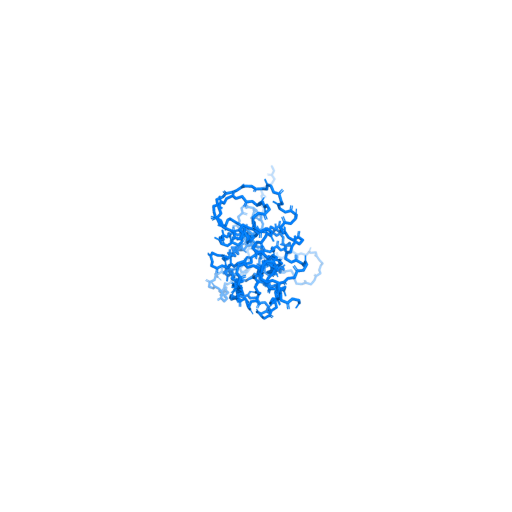OM 751 C C . VAL A 1 95 ? -16.901 3.047 14.148 1.00 92.88 95 VAL A C 1
ATOM 753 O O . VAL A 1 95 ? -16.299 1.969 14.121 1.00 92.88 95 VAL A O 1
ATOM 756 N N . VAL A 1 96 ? -17.419 3.611 13.056 1.00 96.56 96 VAL A N 1
ATOM 757 C CA . VAL A 1 96 ? -17.255 3.066 11.707 1.00 96.56 96 VAL A CA 1
ATOM 758 C C . VAL A 1 96 ? -16.161 3.843 10.996 1.00 96.56 96 VAL A C 1
ATOM 760 O O . VAL A 1 96 ? -16.267 5.057 10.831 1.00 96.56 96 VAL A O 1
ATOM 763 N N . ILE A 1 97 ? -15.135 3.129 10.547 1.00 97.88 97 ILE A N 1
ATOM 764 C CA . ILE A 1 97 ? -13.965 3.691 9.874 1.00 97.88 97 ILE A CA 1
ATOM 765 C C . ILE A 1 97 ? -13.971 3.180 8.442 1.00 97.88 97 ILE A C 1
ATOM 767 O O . ILE A 1 97 ? -13.977 1.971 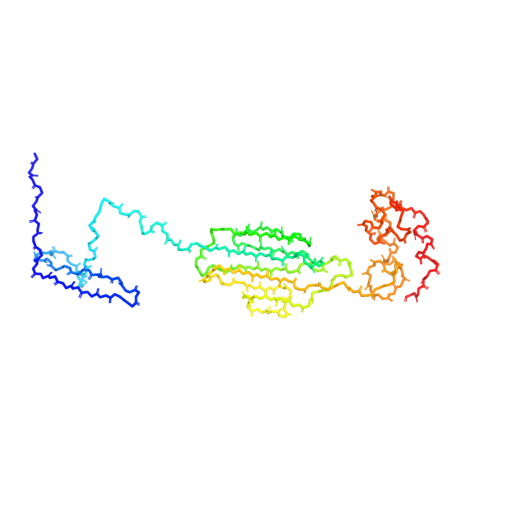8.214 1.00 97.88 97 ILE A O 1
ATOM 771 N N . SER A 1 98 ? -13.990 4.084 7.466 1.00 97.94 98 SER A N 1
ATOM 772 C CA . SER A 1 98 ? -13.794 3.705 6.066 1.00 97.94 98 SER A CA 1
ATOM 773 C C . SER A 1 98 ? -12.318 3.433 5.814 1.00 97.94 98 SER A C 1
ATOM 775 O O . SER A 1 98 ? -11.481 4.257 6.182 1.00 97.94 98 SER A O 1
ATOM 777 N N . VAL A 1 99 ? -12.011 2.332 5.142 1.00 98.19 99 VAL A N 1
ATOM 778 C CA . VAL A 1 99 ? -10.661 2.028 4.665 1.00 98.19 99 VAL A CA 1
ATOM 779 C C . VAL A 1 99 ? -10.695 1.814 3.159 1.00 98.19 99 VAL A C 1
ATOM 781 O O . VAL A 1 99 ? -11.639 1.221 2.631 1.00 98.19 99 VAL A O 1
ATOM 784 N N . ASN A 1 100 ? -9.690 2.333 2.469 1.00 98.12 100 ASN A N 1
ATOM 785 C CA . ASN A 1 100 ? -9.538 2.197 1.030 1.00 98.12 100 ASN A CA 1
ATOM 786 C C . ASN A 1 100 ? -8.122 1.728 0.714 1.00 98.12 100 ASN A C 1
ATOM 788 O O . ASN A 1 100 ? -7.168 2.423 1.051 1.00 98.12 100 ASN A O 1
ATOM 792 N N . ALA A 1 101 ? -7.997 0.566 0.079 1.00 97.56 101 ALA A N 1
ATOM 793 C CA . ALA A 1 101 ? -6.740 0.135 -0.509 1.00 97.56 101 ALA A CA 1
ATOM 794 C C . ALA A 1 101 ? -6.526 0.927 -1.804 1.00 97.56 101 ALA A C 1
ATOM 796 O O . ALA A 1 101 ? -7.315 0.811 -2.741 1.00 97.56 101 ALA A O 1
ATOM 797 N N . ASP A 1 102 ? -5.498 1.767 -1.824 1.00 95.44 102 ASP A N 1
ATOM 798 C CA . ASP A 1 102 ? -5.073 2.506 -3.002 1.00 95.44 102 ASP A CA 1
ATOM 799 C C . ASP A 1 102 ? -4.092 1.654 -3.808 1.00 95.44 102 ASP A C 1
ATOM 801 O O . ASP A 1 102 ? -2.907 1.539 -3.480 1.00 95.44 102 ASP A O 1
ATOM 805 N N . ASN A 1 103 ? -4.632 1.038 -4.855 1.00 92.69 103 ASN A N 1
ATOM 806 C CA . ASN A 1 103 ? -3.914 0.230 -5.828 1.00 92.69 103 ASN A CA 1
ATOM 807 C C . ASN A 1 103 ? -3.639 1.012 -7.127 1.00 92.69 103 ASN A C 1
ATOM 809 O O . ASN A 1 103 ? -3.562 0.429 -8.200 1.00 92.69 103 ASN A O 1
ATOM 813 N N . SER A 1 104 ? -3.552 2.344 -7.052 1.00 89.62 104 SER A N 1
ATOM 814 C CA . SER A 1 104 ? -3.219 3.175 -8.216 1.00 89.62 104 SER A CA 1
ATOM 815 C C . SER A 1 104 ? -1.742 3.121 -8.610 1.00 89.62 104 SER A C 1
ATOM 817 O O . SER A 1 104 ? -1.396 3.560 -9.706 1.00 89.62 104 SER A O 1
ATOM 819 N N . ALA A 1 105 ? -0.877 2.598 -7.734 1.00 86.50 105 ALA A N 1
ATOM 820 C CA . ALA A 1 105 ? 0.516 2.340 -8.070 1.00 86.50 105 ALA A CA 1
ATOM 821 C C . ALA A 1 105 ? 0.599 1.343 -9.244 1.00 86.50 105 ALA A C 1
ATOM 823 O O . ALA A 1 105 ? -0.175 0.379 -9.263 1.00 86.50 105 ALA A O 1
ATOM 824 N N . PRO A 1 106 ? 1.529 1.539 -10.201 1.00 84.56 106 PRO A N 1
ATOM 825 C CA . PRO A 1 106 ? 1.670 0.625 -11.323 1.00 84.56 106 PRO A CA 1
ATOM 826 C C . PRO A 1 106 ? 1.929 -0.792 -10.826 1.00 84.56 106 PRO A C 1
ATOM 828 O O . PRO A 1 106 ? 2.590 -0.997 -9.803 1.00 84.56 106 PRO A O 1
ATOM 831 N N . CYS A 1 107 ? 1.403 -1.765 -11.564 1.00 88.50 107 CYS A N 1
ATOM 832 C CA . CYS A 1 107 ? 1.599 -3.183 -11.278 1.00 88.50 107 CYS A CA 1
ATOM 833 C C . CYS A 1 107 ? 1.059 -3.640 -9.921 1.00 88.50 107 CYS A C 1
ATOM 835 O O . CYS A 1 107 ? 1.424 -4.727 -9.496 1.00 88.50 107 CYS A O 1
ATOM 837 N N . CYS A 1 108 ? 0.233 -2.864 -9.220 1.00 92.50 108 CYS A N 1
ATOM 838 C CA . CYS A 1 108 ? -0.316 -3.272 -7.934 1.00 92.50 108 CYS A CA 1
ATOM 839 C C . CYS A 1 108 ? -1.818 -3.535 -8.040 1.00 92.50 108 CYS A C 1
ATOM 841 O O . CYS A 1 108 ? -2.611 -2.625 -8.276 1.00 92.50 108 CYS A O 1
ATOM 843 N N . ASP A 1 109 ? -2.221 -4.778 -7.798 1.00 92.44 109 ASP A N 1
ATOM 844 C CA . ASP A 1 109 ? -3.620 -5.189 -7.826 1.00 92.44 109 ASP A CA 1
ATOM 845 C C . ASP A 1 109 ? -4.141 -5.460 -6.418 1.00 92.44 109 ASP A C 1
ATOM 847 O O . ASP A 1 109 ? -3.494 -6.125 -5.611 1.00 92.44 109 ASP A O 1
ATOM 851 N N . PHE A 1 110 ? -5.342 -4.960 -6.117 1.00 95.75 110 PHE A N 1
ATOM 852 C CA . PHE A 1 110 ? -6.041 -5.313 -4.884 1.00 95.75 110 PHE A CA 1
ATOM 853 C C . PHE A 1 110 ? -6.668 -6.706 -5.010 1.00 95.75 110 PHE A C 1
ATOM 855 O O . PHE A 1 110 ? -7.551 -6.919 -5.843 1.00 95.75 110 PHE A O 1
ATOM 862 N N . ASP A 1 111 ? -6.277 -7.623 -4.126 1.00 95.88 111 ASP A N 1
ATOM 863 C CA . ASP A 1 111 ? -6.825 -8.977 -4.086 1.00 95.88 111 ASP A CA 1
ATOM 864 C C . ASP A 1 111 ? -8.031 -9.053 -3.144 1.00 95.88 111 ASP A C 1
ATOM 866 O O . ASP A 1 111 ? -9.147 -9.399 -3.546 1.00 95.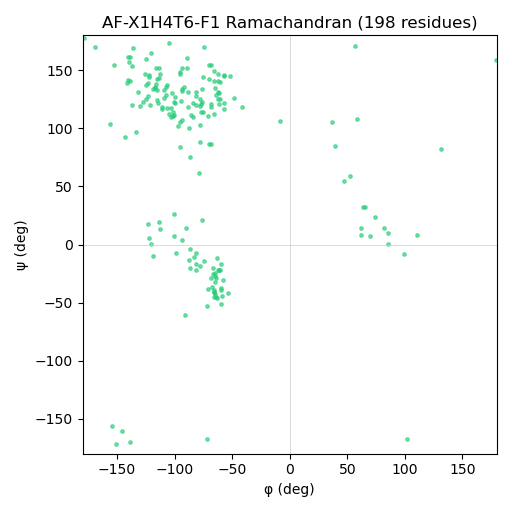88 111 ASP A O 1
ATOM 870 N N . GLN A 1 112 ? -7.804 -8.751 -1.863 1.00 97.44 112 GLN A N 1
ATOM 871 C CA . GLN A 1 112 ? -8.811 -8.813 -0.804 1.00 97.44 112 GLN A CA 1
ATOM 872 C C . GLN A 1 112 ? -8.315 -8.157 0.488 1.00 97.44 112 GLN A C 1
ATOM 874 O O . GLN A 1 112 ? -7.135 -7.889 0.677 1.00 97.44 112 GLN A O 1
ATOM 879 N N . TRP A 1 113 ? -9.218 -7.970 1.441 1.00 97.94 113 TRP A N 1
ATOM 880 C CA . TRP A 1 113 ? -8.873 -7.681 2.827 1.00 97.94 113 TRP A CA 1
ATOM 881 C C . TRP A 1 113 ? -8.860 -8.950 3.678 1.00 97.94 113 TRP A C 1
ATOM 883 O O . TRP A 1 113 ? -9.706 -9.833 3.520 1.00 97.94 113 TRP A O 1
ATOM 893 N N . THR A 1 114 ? -7.992 -8.974 4.683 1.00 97.31 114 THR A N 1
ATOM 894 C CA . THR A 1 114 ? -8.098 -9.876 5.832 1.00 97.31 114 THR A CA 1
ATOM 895 C C . THR A 1 114 ? -8.308 -9.091 7.126 1.00 97.31 114 THR A C 1
ATOM 897 O O . THR A 1 114 ? -7.926 -7.926 7.244 1.00 97.31 114 THR A O 1
ATOM 900 N N . GLY A 1 115 ? -8.980 -9.720 8.095 1.00 96.00 115 GLY A N 1
ATOM 901 C CA . GLY A 1 115 ? -9.434 -9.073 9.331 1.00 96.00 115 GLY A CA 1
ATOM 902 C C . GLY A 1 115 ? -10.927 -8.724 9.321 1.00 96.00 115 GLY A C 1
ATOM 903 O O . GLY A 1 115 ? -11.695 -9.213 8.488 1.00 96.00 115 GLY A O 1
ATOM 904 N N . ASN A 1 116 ? -11.353 -7.910 10.288 1.00 93.88 116 ASN A N 1
ATOM 905 C CA . ASN A 1 116 ? -12.758 -7.561 10.505 1.00 93.88 116 ASN A CA 1
ATOM 906 C C . ASN A 1 116 ? -13.199 -6.359 9.645 1.00 93.88 116 ASN A C 1
ATOM 908 O O . ASN A 1 116 ? -13.348 -5.243 10.140 1.00 93.88 116 ASN A O 1
ATOM 912 N N . VAL A 1 117 ? -13.409 -6.585 8.345 1.00 97.81 117 VAL A N 1
ATOM 913 C CA . VAL A 1 117 ? -13.983 -5.587 7.423 1.00 97.81 117 VAL A CA 1
ATOM 914 C C . VAL A 1 117 ? -15.362 -6.015 6.912 1.00 97.81 117 VAL A C 1
ATOM 916 O O . VAL A 1 117 ? -15.652 -7.202 6.769 1.00 97.81 117 VAL A O 1
ATOM 919 N N . ALA A 1 118 ? -16.217 -5.047 6.581 1.00 97.88 118 ALA A N 1
ATOM 920 C CA . ALA A 1 118 ? -17.592 -5.291 6.143 1.00 97.88 118 ALA A CA 1
ATOM 921 C C . ALA A 1 118 ? -17.684 -6.031 4.795 1.00 97.88 118 ALA A C 1
ATOM 923 O O . ALA A 1 118 ? -18.531 -6.906 4.616 1.00 97.88 118 ALA A O 1
ATOM 924 N N . ASN A 1 119 ? -16.823 -5.672 3.841 1.00 97.69 119 ASN A N 1
ATOM 925 C CA . ASN A 1 119 ? -16.730 -6.307 2.528 1.00 97.69 119 ASN A CA 1
ATOM 926 C C . ASN A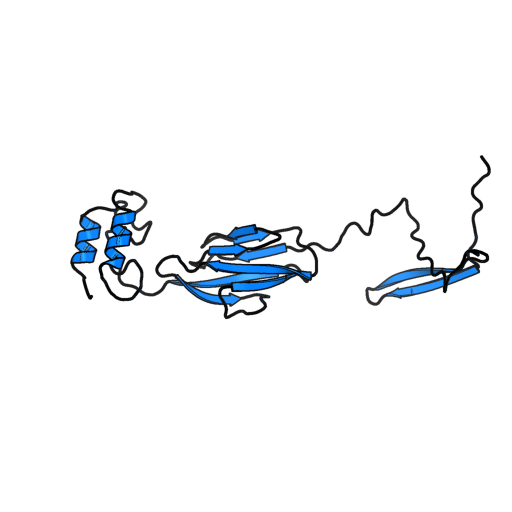 1 119 ? -15.263 -6.595 2.164 1.00 97.69 119 ASN A C 1
ATOM 928 O O . ASN A 1 119 ? -14.580 -5.694 1.674 1.00 97.69 119 ASN A O 1
ATOM 932 N N . PRO A 1 120 ? -14.771 -7.825 2.396 1.00 97.81 120 PRO A N 1
ATOM 933 C CA . PRO A 1 120 ? -13.378 -8.165 2.130 1.00 97.81 120 PRO A CA 1
ATOM 934 C C . PRO A 1 120 ? -12.963 -8.118 0.656 1.00 97.81 120 PRO A C 1
ATOM 936 O O . PRO A 1 120 ? -11.802 -7.874 0.368 1.00 97.81 120 PRO A O 1
ATOM 939 N N . GLY A 1 121 ? -13.888 -8.319 -0.286 1.00 97.31 121 GLY A N 1
ATOM 940 C CA . GLY A 1 121 ? -13.584 -8.340 -1.725 1.00 97.31 121 GLY A CA 1
ATOM 941 C C . GLY A 1 121 ? -13.675 -6.977 -2.415 1.00 97.31 121 GLY A C 1
ATOM 942 O O . GLY A 1 121 ? -13.787 -6.922 -3.634 1.00 97.31 121 GLY A O 1
ATOM 943 N N . SER A 1 122 ? -13.727 -5.882 -1.654 1.00 97.94 122 SER A N 1
ATOM 944 C CA . SER A 1 122 ? -13.856 -4.522 -2.182 1.00 97.94 122 SER A CA 1
ATOM 945 C C . SER A 1 122 ? -12.717 -3.657 -1.661 1.00 97.94 122 SER A C 1
ATOM 947 O O . SER A 1 122 ? -12.557 -3.542 -0.446 1.00 97.94 122 SER A O 1
ATOM 949 N N . ALA A 1 123 ? -11.974 -3.019 -2.571 1.00 97.31 123 ALA A N 1
ATOM 950 C CA . ALA A 1 123 ? -10.850 -2.143 -2.230 1.00 97.31 123 ALA A CA 1
ATOM 951 C C . ALA A 1 123 ? -11.267 -1.056 -1.227 1.00 97.31 123 ALA A C 1
ATOM 953 O O . ALA A 1 123 ? -10.582 -0.829 -0.231 1.00 97.31 123 ALA A O 1
ATOM 954 N N . SER A 1 124 ? -12.451 -0.466 -1.426 1.00 98.06 124 SER A N 1
ATOM 955 C CA . SER A 1 124 ? -13.097 0.413 -0.450 1.00 98.06 124 SER A CA 1
ATOM 956 C C . SER A 1 124 ? -14.086 -0.369 0.418 1.00 98.06 124 SER A C 1
ATOM 958 O O . SER A 1 124 ? -15.036 -0.978 -0.090 1.00 98.06 124 SER A O 1
ATOM 960 N N . THR A 1 125 ? -13.898 -0.326 1.734 1.00 98.44 125 THR A N 1
ATOM 961 C CA . THR A 1 125 ? -14.723 -1.036 2.720 1.00 98.44 125 THR A CA 1
ATOM 962 C C . THR A 1 125 ? -14.755 -0.275 4.049 1.00 98.44 125 THR A C 1
ATOM 964 O O . THR A 1 125 ? -14.317 0.875 4.137 1.00 98.44 125 THR A O 1
ATOM 967 N N . SER A 1 126 ? -15.326 -0.870 5.092 1.00 98.06 126 SER A N 1
ATOM 968 C CA . SER A 1 126 ? -15.350 -0.275 6.426 1.00 98.06 126 SER A CA 1
ATOM 969 C C . SER A 1 126 ? -15.105 -1.290 7.531 1.00 98.06 126 SER A C 1
ATOM 971 O O . SER A 1 126 ? -15.347 -2.485 7.371 1.00 98.06 126 SER A O 1
ATOM 973 N N . ILE A 1 127 ? -14.647 -0.779 8.666 1.00 97.81 127 ILE A N 1
ATOM 974 C CA . ILE A 1 127 ? -14.424 -1.505 9.915 1.00 97.81 127 ILE A CA 1
ATOM 975 C C . ILE A 1 127 ? -15.378 -0.913 10.945 1.00 97.81 127 ILE A C 1
ATOM 977 O O . ILE A 1 127 ? -15.548 0.305 10.988 1.00 97.81 127 ILE A O 1
ATOM 981 N N . THR A 1 128 ? -16.012 -1.757 11.756 1.00 96.38 128 THR A N 1
ATOM 982 C CA . THR A 1 128 ? -16.779 -1.306 12.928 1.00 96.38 128 THR A CA 1
ATOM 983 C C . THR A 1 128 ? -16.038 -1.759 14.175 1.00 96.38 128 THR A C 1
ATOM 985 O O . THR A 1 128 ? -15.842 -2.959 14.365 1.00 96.38 128 THR A O 1
ATOM 988 N N . MET A 1 129 ? -15.597 -0.814 15.003 1.00 93.81 129 MET A N 1
ATOM 989 C CA . MET A 1 129 ? -14.747 -1.117 16.155 1.00 93.81 129 MET A CA 1
ATOM 990 C C . MET A 1 129 ? -15.568 -1.702 17.308 1.00 93.81 129 MET A C 1
ATOM 992 O O . MET A 1 129 ? -16.385 -1.013 17.912 1.00 93.81 129 MET A O 1
ATOM 996 N N . HIS A 1 130 ? -15.326 -2.965 17.657 1.00 91.62 130 HIS A N 1
ATOM 997 C CA . HIS A 1 130 ? -15.893 -3.606 18.858 1.00 91.62 130 HIS A CA 1
ATOM 998 C C . HIS A 1 130 ? -14.811 -4.104 19.834 1.00 91.62 130 HIS A C 1
ATOM 1000 O O . HIS A 1 130 ? -15.118 -4.704 20.867 1.00 91.62 130 HIS A O 1
ATOM 1006 N N . GLY A 1 131 ? -13.548 -3.887 19.482 1.00 92.62 131 GLY A N 1
ATOM 1007 C CA . GLY A 1 131 ? -12.357 -4.459 20.090 1.00 92.62 131 GLY A CA 1
ATOM 1008 C C . GLY A 1 131 ? -11.114 -3.921 19.388 1.00 92.62 131 GLY A C 1
ATOM 1009 O O . GLY A 1 131 ? -11.235 -3.178 18.416 1.00 92.62 131 GLY A O 1
ATOM 1010 N N . ASP A 1 132 ? -9.932 -4.311 19.863 1.00 96.00 132 ASP A N 1
ATOM 1011 C CA . ASP A 1 132 ? -8.705 -4.106 19.093 1.00 96.00 132 ASP A CA 1
ATOM 1012 C C . ASP A 1 132 ? -8.785 -4.933 17.807 1.00 96.00 132 ASP A C 1
ATOM 1014 O O . ASP A 1 132 ? -9.060 -6.134 17.852 1.00 96.00 132 ASP A O 1
ATOM 1018 N N . GLU A 1 133 ? -8.533 -4.289 16.674 1.00 95.69 133 GLU A N 1
ATOM 1019 C CA . GLU A 1 133 ? -8.646 -4.892 15.351 1.00 95.69 133 GLU A CA 1
ATOM 1020 C C . GLU A 1 133 ? -7.314 -4.799 14.614 1.00 95.69 133 GLU A C 1
ATOM 1022 O O . GLU A 1 133 ? -6.595 -3.800 14.700 1.00 95.69 133 GLU A O 1
ATOM 1027 N N . THR A 1 134 ? -7.014 -5.831 13.832 1.00 97.50 134 THR A N 1
ATOM 1028 C CA . THR A 1 134 ? -5.934 -5.800 12.846 1.00 97.50 134 THR A CA 1
ATOM 1029 C C . THR A 1 134 ? -6.518 -6.122 11.485 1.00 97.50 134 THR A C 1
ATOM 1031 O O . THR A 1 134 ? -7.197 -7.139 11.326 1.00 97.50 134 THR A O 1
ATOM 1034 N N . VAL A 1 135 ? -6.243 -5.263 10.509 1.00 97.62 135 VAL A N 1
ATOM 1035 C CA . VAL A 1 135 ? -6.646 -5.456 9.116 1.00 97.62 135 VAL A CA 1
ATOM 1036 C C . VAL A 1 135 ? -5.441 -5.368 8.195 1.00 97.62 135 VAL A C 1
ATOM 1038 O O . VAL A 1 135 ? -4.515 -4.586 8.425 1.00 97.62 135 VAL A O 1
ATOM 1041 N N . THR A 1 136 ? -5.494 -6.141 7.122 1.00 97.75 136 THR A N 1
ATOM 1042 C CA . THR A 1 136 ? -4.484 -6.150 6.067 1.00 97.75 136 THR A CA 1
ATOM 1043 C C . THR A 1 136 ? -5.193 -6.066 4.730 1.00 97.75 136 THR A C 1
ATOM 1045 O O . THR A 1 136 ? -6.155 -6.796 4.495 1.00 97.75 136 THR A O 1
ATOM 1048 N N . ALA A 1 137 ? -4.728 -5.162 3.871 1.00 97.50 137 ALA A N 1
ATOM 1049 C CA . ALA A 1 137 ? -5.077 -5.195 2.458 1.00 97.50 137 ALA A CA 1
ATOM 1050 C C . ALA A 1 137 ? -4.042 -6.094 1.792 1.00 97.50 137 ALA A C 1
ATOM 1052 O O . ALA A 1 137 ? -2.845 -5.826 1.871 1.00 97.50 137 ALA A O 1
ATOM 1053 N N . GLU A 1 138 ? -4.497 -7.189 1.208 1.00 96.12 138 GLU A N 1
ATOM 1054 C CA . GLU A 1 138 ? -3.668 -8.052 0.387 1.00 96.12 138 GLU A CA 1
ATOM 1055 C C . GLU A 1 138 ? -3.692 -7.469 -1.021 1.00 96.12 138 GLU A C 1
ATOM 1057 O O . GLU A 1 138 ? -4.741 -7.438 -1.671 1.00 96.12 138 GLU A O 1
ATOM 1062 N N . CYS A 1 139 ? -2.545 -6.950 -1.445 1.00 95.56 139 CYS A N 1
ATOM 1063 C CA . CYS A 1 139 ? -2.327 -6.493 -2.804 1.00 95.56 139 CYS A CA 1
ATOM 1064 C C . CYS A 1 139 ? -1.105 -7.208 -3.375 1.00 95.56 139 CYS A C 1
ATOM 1066 O O . CYS A 1 139 ? -0.095 -7.362 -2.677 1.00 95.56 139 CYS A O 1
ATOM 1068 N N . SER A 1 140 ? -1.204 -7.650 -4.624 1.00 91.81 140 SER A N 1
ATOM 1069 C CA . SER A 1 140 ? -0.159 -8.397 -5.312 1.00 91.81 140 SER A CA 1
ATOM 1070 C C . SER A 1 140 ? 0.439 -7.597 -6.458 1.00 91.81 140 SER A C 1
ATOM 1072 O O . SER A 1 140 ? -0.234 -6.805 -7.116 1.00 91.81 140 SER A O 1
ATOM 1074 N N . GLU A 1 141 ? 1.736 -7.809 -6.682 1.00 88.75 141 GLU A N 1
ATOM 1075 C CA . GLU A 1 141 ? 2.409 -7.257 -7.849 1.00 88.75 141 GLU A CA 1
ATOM 1076 C C . GLU A 1 141 ? 2.043 -8.075 -9.093 1.00 88.75 141 GLU A C 1
ATOM 1078 O O . GLU A 1 141 ? 2.268 -9.292 -9.150 1.00 88.75 141 GLU A O 1
ATOM 1083 N N . ALA A 1 142 ? 1.488 -7.405 -10.098 1.00 85.88 142 ALA A N 1
ATOM 1084 C CA . ALA A 1 142 ? 1.213 -7.971 -11.402 1.00 85.88 142 ALA A CA 1
ATOM 1085 C C . ALA A 1 142 ? 2.528 -8.397 -12.069 1.00 85.88 142 ALA A C 1
ATOM 1087 O O . ALA A 1 142 ? 3.516 -7.656 -12.131 1.00 85.88 142 ALA A O 1
ATOM 1088 N N . ALA A 1 143 ? 2.543 -9.625 -12.586 1.00 86.00 143 ALA A N 1
ATOM 1089 C CA . ALA A 1 143 ? 3.679 -10.123 -13.344 1.00 86.00 143 ALA A CA 1
ATOM 1090 C C . ALA A 1 143 ? 3.781 -9.365 -14.673 1.00 86.00 143 ALA A C 1
ATOM 1092 O O . ALA A 1 143 ? 2.892 -9.486 -15.513 1.00 86.00 143 ALA A O 1
ATOM 1093 N N . HIS A 1 144 ? 4.891 -8.663 -14.875 1.00 89.12 144 HIS A N 1
ATOM 1094 C CA . HIS A 1 144 ? 5.140 -7.846 -16.057 1.00 89.12 144 HIS A CA 1
ATOM 1095 C C . HIS A 1 144 ? 6.562 -8.041 -16.586 1.00 89.12 144 HIS A C 1
ATOM 1097 O O . HIS A 1 144 ? 7.416 -8.687 -15.966 1.00 89.12 144 HIS A O 1
ATOM 1103 N N . VAL A 1 145 ? 6.800 -7.517 -17.782 1.00 91.50 145 VAL A N 1
ATOM 1104 C CA . VAL A 1 145 ? 8.136 -7.404 -18.370 1.00 91.50 145 VAL A CA 1
ATOM 1105 C C . VAL A 1 145 ? 8.693 -6.011 -18.069 1.00 91.50 145 VAL A C 1
ATOM 1107 O O . VAL A 1 145 ? 7.916 -5.071 -18.069 1.00 91.50 145 VAL A O 1
ATOM 1110 N N . PRO A 1 146 ? 10.012 -5.822 -17.879 1.00 91.62 146 PRO A N 1
ATOM 1111 C CA . PRO A 1 146 ? 10.556 -4.552 -17.367 1.00 91.62 146 PRO A CA 1
ATOM 1112 C C . PRO A 1 146 ? 10.268 -3.297 -18.204 1.00 91.62 146 PRO A C 1
ATOM 1114 O O . PRO A 1 146 ? 10.498 -2.190 -17.747 1.00 91.62 146 PRO A O 1
ATOM 1117 N N . TRP A 1 147 ? 9.861 -3.466 -19.459 1.00 94.19 147 TRP A N 1
ATOM 1118 C CA . TRP A 1 147 ? 9.558 -2.383 -20.395 1.00 94.19 147 TRP A CA 1
ATOM 1119 C C . TRP A 1 147 ? 8.057 -2.069 -20.505 1.00 94.19 147 TRP A C 1
ATOM 1121 O O . TRP A 1 147 ? 7.719 -1.096 -21.164 1.00 94.19 147 TRP A O 1
ATOM 1131 N N . ASP A 1 148 ? 7.203 -2.885 -19.883 1.00 94.56 148 ASP A N 1
ATOM 1132 C CA . ASP A 1 148 ? 5.787 -2.612 -19.608 1.00 94.56 148 ASP A CA 1
ATOM 1133 C C . ASP A 1 148 ? 5.727 -2.059 -18.178 1.00 94.56 148 ASP A C 1
ATOM 1135 O O . ASP A 1 148 ? 5.644 -2.805 -17.202 1.00 94.56 148 ASP A O 1
ATOM 1139 N N . VAL A 1 149 ? 5.963 -0.755 -18.056 1.00 93.44 149 VAL A N 1
ATOM 1140 C CA . VAL A 1 149 ? 6.198 -0.075 -16.774 1.00 93.44 149 VAL A CA 1
ATOM 1141 C C . VAL A 1 149 ? 4.890 0.358 -16.117 1.00 93.44 149 VAL A C 1
ATOM 1143 O O . VAL A 1 149 ? 4.866 0.570 -14.904 1.00 93.44 149 VAL A O 1
ATOM 1146 N N . ASN A 1 150 ? 3.800 0.475 -16.888 1.00 91.94 150 ASN A N 1
ATOM 1147 C CA . ASN A 1 150 ? 2.458 0.677 -16.339 1.00 91.94 150 ASN A CA 1
ATOM 1148 C C . ASN A 1 150 ? 1.743 -0.653 -16.005 1.00 91.94 150 ASN A C 1
ATOM 1150 O O . ASN A 1 150 ? 0.754 -0.629 -15.265 1.00 91.94 150 ASN A O 1
ATOM 1154 N N . CYS A 1 151 ? 2.271 -1.789 -16.478 1.00 92.50 151 CYS A N 1
ATOM 1155 C CA . CYS A 1 151 ? 1.748 -3.139 -16.278 1.00 92.50 151 CYS A CA 1
ATOM 1156 C C . CYS A 1 151 ? 0.365 -3.389 -16.882 1.00 92.50 151 CYS A C 1
ATOM 1158 O O . CYS A 1 151 ? -0.421 -4.171 -16.336 1.00 92.50 151 CYS A O 1
ATOM 1160 N N . ASP A 1 152 ? 0.052 -2.740 -18.001 1.00 91.25 152 ASP A N 1
ATOM 1161 C CA . ASP A 1 152 ? -1.205 -2.959 -18.719 1.00 91.25 152 ASP A CA 1
ATOM 1162 C C . ASP A 1 152 ? -1.158 -4.176 -19.668 1.00 91.25 152 ASP A C 1
ATOM 1164 O O . ASP A 1 152 ? -2.206 -4.663 -20.112 1.00 91.25 152 ASP A O 1
ATOM 1168 N N . GLY A 1 153 ? 0.039 -4.734 -19.885 1.00 91.88 153 GLY A N 1
ATOM 1169 C CA . GLY A 1 153 ? 0.302 -5.900 -20.720 1.00 91.88 153 GLY A CA 1
ATOM 1170 C C . GLY A 1 153 ? 0.823 -5.579 -22.122 1.00 91.88 153 GLY A C 1
ATOM 1171 O O . GLY A 1 153 ? 1.241 -6.514 -22.816 1.00 91.88 153 GLY A O 1
ATOM 1172 N N . ASP A 1 154 ? 0.833 -4.308 -22.527 1.00 93.56 154 ASP A N 1
ATOM 1173 C CA . ASP A 1 154 ? 1.237 -3.845 -23.849 1.00 93.56 154 ASP A CA 1
ATOM 1174 C C . ASP A 1 154 ? 2.300 -2.740 -23.746 1.00 93.56 154 ASP A C 1
ATOM 1176 O O . ASP A 1 154 ? 2.072 -1.666 -23.219 1.00 93.56 154 ASP A O 1
ATOM 1180 N N . VAL A 1 155 ? 3.458 -2.951 -24.370 1.00 96.19 155 VAL A N 1
ATOM 1181 C CA . VAL A 1 155 ? 4.549 -1.969 -24.405 1.00 96.19 155 VAL A CA 1
ATOM 1182 C C . VAL A 1 155 ? 4.237 -0.882 -25.428 1.00 96.19 155 VAL A C 1
ATOM 1184 O O . VAL A 1 155 ? 4.379 -1.113 -26.641 1.00 96.19 155 VAL A O 1
ATOM 1187 N N . ASN A 1 156 ? 3.811 0.292 -24.966 1.00 95.62 156 ASN A N 1
ATOM 1188 C CA . ASN A 1 156 ? 3.226 1.319 -25.822 1.00 95.62 156 ASN A CA 1
ATOM 1189 C C . ASN A 1 156 ? 3.550 2.776 -25.389 1.00 95.62 156 ASN A C 1
ATOM 1191 O O . ASN A 1 156 ? 4.571 3.078 -24.766 1.00 95.62 156 ASN A O 1
ATOM 1195 N N . GLU A 1 157 ? 2.743 3.737 -25.858 1.00 96.44 157 GLU A N 1
ATOM 1196 C CA . GLU A 1 157 ? 2.928 5.171 -25.583 1.00 96.44 157 GLU A CA 1
ATOM 1197 C C . GLU A 1 157 ? 2.680 5.528 -24.112 1.00 96.44 157 GLU A C 1
ATOM 1199 O O . GLU A 1 157 ? 3.295 6.466 -23.606 1.00 96.44 157 GLU A O 1
ATOM 1204 N N . GLU A 1 158 ? 1.820 4.788 -23.417 1.00 95.69 158 GLU A N 1
ATOM 1205 C CA . GLU A 1 158 ? 1.534 4.985 -21.999 1.00 95.69 158 GLU A CA 1
ATOM 1206 C C . GLU A 1 158 ? 2.768 4.700 -21.134 1.00 95.69 158 GLU A C 1
ATOM 1208 O O . GLU A 1 158 ? 3.110 5.543 -20.302 1.00 95.69 158 GLU A O 1
ATOM 1213 N N . ASP A 1 159 ? 3.527 3.636 -21.419 1.00 95.38 159 ASP A N 1
ATOM 1214 C CA . ASP A 1 159 ? 4.816 3.374 -20.760 1.00 95.38 159 ASP A CA 1
ATOM 1215 C C . ASP A 1 159 ? 5.811 4.515 -20.968 1.00 95.38 159 ASP A C 1
ATOM 1217 O O . ASP A 1 159 ? 6.480 4.987 -20.048 1.00 95.38 159 ASP A O 1
ATOM 1221 N N . MET A 1 160 ? 5.893 5.011 -22.204 1.00 95.62 160 MET A N 1
ATOM 1222 C CA . MET A 1 160 ? 6.789 6.113 -22.545 1.00 95.62 160 MET A CA 1
ATOM 1223 C C . MET A 1 160 ? 6.417 7.418 -21.837 1.00 95.62 160 MET A C 1
ATOM 1225 O O . MET A 1 160 ? 7.310 8.216 -21.542 1.00 95.62 160 MET A O 1
ATOM 1229 N N . ASN A 1 161 ? 5.127 7.655 -21.580 1.00 95.50 161 ASN A N 1
ATOM 1230 C CA . ASN A 1 161 ? 4.668 8.835 -20.850 1.00 95.50 161 ASN A CA 1
ATOM 1231 C C . ASN A 1 161 ? 5.143 8.805 -19.393 1.00 95.50 161 ASN A C 1
ATOM 1233 O O . ASN A 1 161 ? 5.589 9.837 -18.893 1.00 95.50 161 ASN A O 1
ATOM 1237 N N . LEU A 1 162 ? 5.141 7.632 -18.754 1.00 94.50 162 LEU A N 1
ATOM 1238 C CA . LEU A 1 162 ? 5.660 7.473 -17.394 1.00 94.50 162 LEU A CA 1
ATOM 1239 C C . LEU A 1 162 ? 7.162 7.784 -17.322 1.00 94.50 162 LEU A C 1
ATOM 1241 O O . LEU A 1 162 ? 7.589 8.604 -16.507 1.00 94.50 162 LEU A O 1
ATOM 1245 N N . LEU A 1 163 ? 7.964 7.256 -18.257 1.00 95.88 163 LEU A N 1
ATOM 1246 C CA . LEU A 1 163 ? 9.389 7.610 -18.342 1.00 95.88 163 LEU A CA 1
ATOM 1247 C C . LEU A 1 163 ? 9.605 9.112 -18.567 1.00 95.88 163 LEU A C 1
ATOM 1249 O O . LEU A 1 163 ? 10.567 9.689 -18.057 1.00 95.88 163 LEU A O 1
ATOM 1253 N N . TYR A 1 164 ? 8.743 9.753 -19.361 1.00 96.00 164 TYR A N 1
ATOM 1254 C CA . TYR A 1 164 ? 8.837 11.186 -19.618 1.00 96.00 164 TYR A CA 1
ATOM 1255 C C . TYR A 1 164 ? 8.573 12.016 -18.356 1.00 96.00 164 TYR A C 1
ATOM 1257 O O . TYR A 1 164 ? 9.298 12.985 -18.113 1.00 96.00 164 TYR A O 1
ATOM 1265 N N . ASP A 1 165 ? 7.586 11.630 -17.547 1.00 96.19 165 ASP A N 1
ATOM 1266 C CA . ASP A 1 165 ? 7.242 12.324 -16.302 1.00 96.19 165 ASP A CA 1
ATOM 1267 C C . ASP A 1 165 ? 8.377 12.256 -15.264 1.00 96.19 165 ASP A C 1
ATOM 1269 O O . ASP A 1 165 ? 8.576 13.215 -14.514 1.00 96.19 165 ASP A O 1
ATOM 1273 N N . HIS A 1 166 ? 9.189 11.195 -15.302 1.00 95.75 166 HIS A N 1
ATOM 1274 C CA . HIS A 1 166 ? 10.352 10.992 -14.430 1.00 95.75 166 HIS A CA 1
ATOM 1275 C C . HIS A 1 166 ? 11.707 11.328 -15.083 1.00 95.75 166 HIS A C 1
ATOM 1277 O O . HIS A 1 166 ? 12.769 11.089 -14.500 1.00 95.75 166 HIS A O 1
ATOM 1283 N N . PHE A 1 167 ? 11.721 11.902 -16.291 1.00 97.12 167 PHE A N 1
ATOM 1284 C CA . PHE A 1 167 ? 12.956 12.074 -17.057 1.00 97.12 167 PHE A CA 1
ATOM 1285 C C . PHE A 1 167 ? 14.001 12.938 -16.330 1.00 97.12 167 PHE A C 1
ATOM 1287 O O . PHE A 1 167 ? 13.782 14.109 -16.005 1.00 97.12 167 PHE A O 1
ATOM 1294 N N . GLY A 1 168 ? 15.203 12.387 -16.163 1.00 96.56 168 GLY A N 1
ATOM 1295 C CA . GLY A 1 168 ? 16.326 13.033 -15.489 1.00 96.56 168 GLY A CA 1
ATOM 1296 C C . GLY A 1 168 ? 16.337 12.872 -13.968 1.00 96.56 168 GLY A C 1
ATOM 1297 O O . GLY A 1 168 ? 17.261 13.387 -13.328 1.00 96.56 168 GLY A O 1
ATOM 1298 N N . GLU A 1 169 ? 15.361 12.174 -13.385 1.00 98.06 169 GLU A N 1
ATOM 1299 C CA . GLU A 1 169 ? 15.413 11.769 -11.983 1.00 98.06 169 GLU A CA 1
ATOM 1300 C C . GLU A 1 169 ? 16.509 10.723 -11.745 1.00 98.06 169 GLU A C 1
ATOM 1302 O O . GLU A 1 169 ? 16.943 10.006 -12.651 1.00 98.06 169 GLU A O 1
ATOM 1307 N N . THR A 1 170 ? 17.007 10.674 -10.509 1.00 97.62 170 THR A N 1
ATOM 1308 C CA . THR A 1 170 ? 18.069 9.749 -10.105 1.00 97.62 170 THR A CA 1
ATOM 1309 C C . THR A 1 170 ? 17.788 9.174 -8.728 1.00 97.62 170 THR A C 1
ATOM 1311 O O . THR A 1 170 ? 17.421 9.932 -7.825 1.00 97.62 170 THR A O 1
ATOM 1314 N N . GLY A 1 171 ? 18.072 7.891 -8.541 1.00 96.44 171 GLY A N 1
ATOM 1315 C CA . GLY A 1 171 ? 17.875 7.177 -7.285 1.00 96.44 171 GLY A CA 1
ATOM 1316 C C . GLY A 1 171 ? 18.807 5.977 -7.145 1.00 96.44 171 GLY A C 1
ATOM 1317 O O . GLY A 1 171 ? 19.892 5.938 -7.731 1.00 96.44 171 GLY A O 1
ATOM 1318 N N . ASP A 1 172 ? 18.398 5.016 -6.322 1.00 97.38 172 ASP A N 1
ATOM 1319 C CA . ASP A 1 172 ? 19.057 3.712 -6.252 1.00 97.38 172 ASP A CA 1
ATOM 1320 C C . ASP A 1 172 ? 18.669 2.879 -7.481 1.00 97.38 172 ASP A C 1
ATOM 1322 O O . ASP A 1 172 ? 17.526 2.971 -7.893 1.00 97.38 172 ASP A O 1
ATOM 1326 N N . PRO A 1 173 ? 19.550 2.047 -8.055 1.00 95.88 173 PRO A N 1
ATOM 1327 C CA . PRO A 1 173 ? 19.197 1.134 -9.147 1.00 95.88 173 PRO A CA 1
ATOM 1328 C C . PRO A 1 173 ? 17.838 0.433 -8.966 1.00 95.88 173 PRO A C 1
ATOM 1330 O O . PRO A 1 173 ? 17.660 -0.300 -7.992 1.00 95.88 173 PRO A O 1
ATOM 1333 N N . GLY A 1 174 ? 16.905 0.668 -9.892 1.00 88.88 174 GLY A N 1
ATOM 1334 C CA . GLY A 1 174 ? 15.556 0.095 -9.898 1.00 88.88 174 GLY A CA 1
ATOM 1335 C C . GLY A 1 174 ? 14.593 0.702 -8.870 1.00 88.88 174 GLY A C 1
ATOM 1336 O O . GLY A 1 174 ? 13.665 0.026 -8.438 1.00 88.88 174 GLY A O 1
ATOM 1337 N N . TRP A 1 175 ? 14.822 1.939 -8.407 1.00 92.50 175 TRP A N 1
ATOM 1338 C CA . TRP A 1 175 ? 13.993 2.558 -7.359 1.00 92.50 175 TRP A CA 1
ATOM 1339 C C . TRP A 1 175 ? 12.537 2.815 -7.768 1.00 92.50 175 TRP A C 1
ATOM 1341 O O . TRP A 1 175 ? 11.675 2.916 -6.896 1.00 92.50 175 TRP A O 1
ATOM 1351 N N . ILE A 1 176 ? 12.288 2.942 -9.068 1.00 92.19 176 ILE A N 1
ATOM 1352 C CA . ILE A 1 176 ? 10.974 3.007 -9.710 1.00 92.19 176 ILE A CA 1
ATOM 1353 C C . ILE A 1 176 ? 11.041 2.197 -11.008 1.00 92.19 176 ILE A C 1
ATOM 1355 O O . ILE A 1 176 ? 12.134 1.928 -11.512 1.00 92.19 176 ILE A O 1
ATOM 1359 N N . LEU A 1 177 ? 9.888 1.809 -11.547 1.00 92.69 177 LEU A N 1
ATOM 1360 C CA . LEU A 1 177 ? 9.801 0.942 -12.728 1.00 92.69 177 LEU A CA 1
ATOM 1361 C C . LEU A 1 177 ? 10.332 1.619 -13.998 1.00 92.69 177 LEU A C 1
ATOM 1363 O O . LEU A 1 177 ? 10.825 0.952 -14.902 1.00 92.69 177 LEU A O 1
ATOM 1367 N N . GLU A 1 178 ? 10.297 2.949 -14.041 1.00 95.25 178 GLU A N 1
ATOM 1368 C CA . GLU A 1 178 ? 10.826 3.767 -15.125 1.00 95.25 178 GLU A CA 1
ATOM 1369 C C . GLU A 1 178 ? 12.360 3.680 -15.240 1.00 95.25 178 GLU A C 1
ATOM 1371 O O . GLU A 1 178 ? 12.898 3.969 -16.312 1.00 95.25 178 GLU A O 1
ATOM 1376 N N . ASP A 1 179 ? 13.080 3.259 -14.183 1.00 96.12 179 ASP A N 1
ATOM 1377 C CA . ASP A 1 179 ? 14.518 2.925 -14.236 1.00 96.12 179 ASP A CA 1
ATOM 1378 C C . ASP A 1 179 ? 14.695 1.531 -14.848 1.00 96.12 179 ASP A C 1
ATOM 1380 O O . ASP A 1 179 ? 15.196 0.597 -14.218 1.00 96.12 179 ASP A O 1
ATOM 1384 N N . VAL A 1 180 ? 14.252 1.386 -16.098 1.00 94.94 180 VAL A N 1
ATOM 1385 C CA . VAL A 1 180 ? 14.210 0.117 -16.840 1.00 94.94 180 VAL A CA 1
ATOM 1386 C C . VAL A 1 180 ? 15.602 -0.516 -16.943 1.00 94.94 180 VAL A C 1
ATOM 1388 O O . VAL A 1 180 ? 15.743 -1.740 -17.016 1.00 94.94 180 VAL A O 1
ATOM 1391 N N . LYS A 1 181 ? 16.662 0.303 -16.973 1.00 94.69 181 LYS A N 1
ATOM 1392 C CA . LYS A 1 181 ? 18.053 -0.165 -17.016 1.00 94.69 181 LYS A CA 1
ATOM 1393 C C . LYS A 1 181 ? 18.649 -0.446 -15.630 1.00 94.69 181 LYS A C 1
ATOM 1395 O O . LYS A 1 181 ? 19.800 -0.897 -15.573 1.00 94.69 181 LYS A O 1
ATOM 1400 N N . GLU A 1 182 ? 17.914 -0.172 -14.558 1.00 95.88 182 GLU A N 1
ATOM 1401 C CA . GLU A 1 182 ? 18.317 -0.315 -13.159 1.00 95.88 182 GLU A CA 1
ATOM 1402 C C . GLU A 1 182 ? 19.707 0.283 -12.892 1.00 95.88 182 GLU A C 1
ATOM 1404 O O . GLU A 1 182 ? 20.639 -0.401 -12.454 1.00 95.88 182 GLU A O 1
ATOM 1409 N N . ASP A 1 183 ? 19.914 1.555 -13.231 1.00 97.06 183 ASP A N 1
ATOM 1410 C CA . ASP A 1 183 ? 21.212 2.211 -13.033 1.00 97.06 183 ASP A CA 1
ATOM 1411 C C . ASP A 1 183 ? 21.193 3.457 -12.170 1.00 97.06 183 ASP A C 1
ATOM 1413 O O . ASP A 1 183 ? 22.242 4.095 -11.983 1.00 97.06 183 ASP A O 1
ATOM 1417 N N . GLY A 1 184 ? 20.037 3.753 -11.587 1.00 96.94 184 GLY A N 1
ATOM 1418 C CA . GLY A 1 184 ? 19.876 4.910 -10.736 1.00 96.94 184 GLY A CA 1
ATOM 1419 C C . GLY A 1 184 ? 19.636 6.195 -11.530 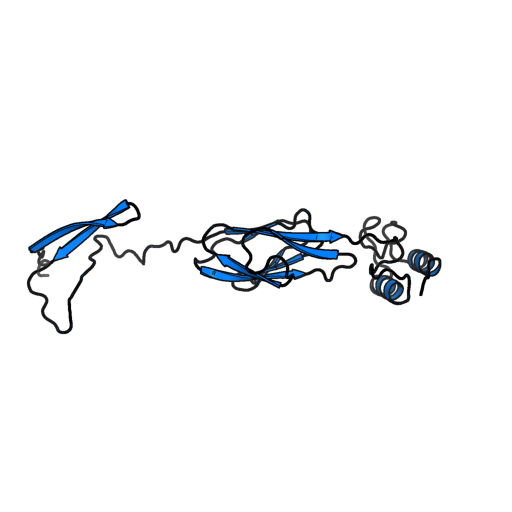1.00 96.94 184 GLY A C 1
ATOM 1420 O O . GLY A 1 184 ? 19.784 7.275 -10.951 1.00 96.94 184 GLY A O 1
ATOM 1421 N N . LYS A 1 185 ? 19.304 6.127 -12.830 1.00 97.31 185 LYS A N 1
ATOM 1422 C CA . LYS A 1 185 ? 18.961 7.291 -13.657 1.00 97.31 185 LYS A CA 1
ATOM 1423 C C . LYS A 1 185 ? 17.827 6.977 -14.620 1.00 97.31 185 LYS A C 1
ATOM 1425 O O . LYS A 1 185 ? 17.858 5.956 -15.278 1.00 97.31 185 LYS A O 1
ATOM 1430 N N . ILE A 1 186 ? 16.917 7.933 -14.774 1.00 97.50 186 ILE A N 1
ATOM 1431 C CA . ILE A 1 186 ? 15.931 7.917 -15.854 1.00 97.50 186 ILE A CA 1
ATOM 1432 C C . ILE A 1 186 ? 16.478 8.768 -16.995 1.00 97.50 186 ILE A C 1
ATOM 1434 O O . ILE A 1 186 ? 16.530 9.999 -16.893 1.00 97.50 186 ILE A O 1
ATOM 1438 N N . ASP A 1 187 ? 16.940 8.144 -18.075 1.00 97.38 187 ASP A N 1
ATOM 1439 C CA . ASP A 1 187 ? 17.462 8.856 -19.235 1.00 97.38 187 ASP A CA 1
ATOM 1440 C C . ASP A 1 187 ? 17.028 8.258 -20.585 1.00 97.38 187 ASP A C 1
ATOM 1442 O O . ASP A 1 187 ? 16.109 7.449 -20.711 1.00 97.38 187 ASP A O 1
ATOM 1446 N N . VAL A 1 188 ? 17.639 8.749 -21.666 1.00 97.06 188 VAL A N 1
ATOM 1447 C CA . VAL A 1 188 ? 17.292 8.321 -23.027 1.00 97.06 188 VAL A CA 1
ATOM 1448 C C . VAL A 1 188 ? 17.554 6.829 -23.256 1.00 97.06 188 VAL A C 1
ATOM 1450 O O . VAL A 1 188 ? 16.996 6.251 -24.185 1.00 97.06 188 VAL A O 1
ATOM 1453 N N . LEU A 1 189 ? 18.419 6.200 -22.462 1.00 96.69 189 LEU A N 1
ATOM 1454 C CA . LEU A 1 189 ? 18.699 4.776 -22.558 1.00 96.69 189 LEU A CA 1
ATOM 1455 C C . LEU A 1 189 ? 17.512 3.943 -22.073 1.00 96.69 189 LEU A C 1
ATOM 1457 O O . LEU A 1 189 ? 17.204 2.960 -22.743 1.00 96.69 189 LEU A O 1
ATOM 1461 N N . ASP A 1 190 ? 16.808 4.360 -21.020 1.00 97.50 190 ASP A N 1
ATOM 1462 C CA . ASP A 1 190 ? 15.575 3.703 -20.558 1.00 97.50 190 ASP A CA 1
ATOM 1463 C C . ASP A 1 190 ? 14.480 3.820 -21.621 1.00 97.50 190 ASP A C 1
ATOM 1465 O O . ASP A 1 190 ? 13.896 2.824 -22.047 1.00 97.50 190 ASP A O 1
ATOM 1469 N N . MET A 1 191 ? 14.320 5.019 -22.194 1.00 95.88 191 MET A N 1
ATOM 1470 C CA . MET A 1 191 ? 13.386 5.262 -23.303 1.00 95.88 191 MET A CA 1
ATOM 1471 C C . MET A 1 191 ? 13.694 4.398 -24.538 1.00 95.88 191 MET A C 1
ATOM 1473 O O . MET A 1 191 ? 12.791 3.918 -25.224 1.00 95.88 191 MET A O 1
ATOM 1477 N N . ILE A 1 192 ? 14.979 4.198 -24.857 1.00 96.62 192 ILE A N 1
ATOM 1478 C CA . ILE A 1 192 ? 15.395 3.326 -25.963 1.00 96.62 192 ILE A CA 1
ATOM 1479 C C . ILE A 1 192 ? 15.064 1.861 -25.657 1.00 96.62 192 ILE A C 1
ATOM 1481 O O . ILE A 1 192 ? 14.713 1.136 -26.589 1.00 96.62 192 ILE A O 1
ATOM 1485 N N . LEU A 1 193 ? 15.179 1.412 -24.402 1.00 96.31 193 LEU A N 1
ATOM 1486 C CA . LEU A 1 193 ? 14.844 0.038 -24.018 1.00 96.31 193 LEU A CA 1
ATOM 1487 C C . LEU A 1 193 ? 13.351 -0.246 -24.189 1.00 96.31 193 LEU A C 1
ATOM 1489 O O . LEU A 1 193 ? 13.020 -1.256 -24.812 1.00 96.31 193 LEU A O 1
ATOM 1493 N N . VAL A 1 194 ? 12.478 0.661 -23.742 1.00 96.69 194 VAL A N 1
ATOM 1494 C CA . VAL A 1 194 ? 11.024 0.563 -23.970 1.00 96.69 194 VAL A CA 1
ATOM 1495 C C . VAL A 1 194 ? 10.723 0.545 -25.472 1.00 96.69 194 VAL A C 1
ATOM 1497 O O . VAL A 1 194 ? 10.121 -0.395 -25.988 1.00 96.69 194 VAL A O 1
ATOM 1500 N N . GLY A 1 195 ? 11.267 1.503 -26.233 1.00 95.69 195 GLY A N 1
ATOM 1501 C CA . GLY A 1 195 ? 11.055 1.586 -27.684 1.00 95.69 195 GLY A CA 1
ATOM 1502 C C . GLY A 1 195 ? 11.561 0.378 -28.491 1.00 95.69 195 GLY A C 1
ATOM 1503 O O . GLY A 1 195 ? 11.097 0.144 -29.606 1.00 95.69 195 GLY A O 1
ATOM 1504 N N . GLN A 1 196 ? 12.505 -0.406 -27.960 1.00 96.81 196 GLN A N 1
ATOM 1505 C CA . GLN A 1 196 ? 12.977 -1.648 -28.588 1.00 96.81 196 GLN A CA 1
ATOM 1506 C C . GLN A 1 196 ? 12.021 -2.832 -28.405 1.00 96.81 196 GLN A C 1
ATOM 1508 O O . GLN A 1 196 ? 12.126 -3.797 -29.167 1.00 96.81 196 GLN A O 1
ATOM 1513 N N . HIS A 1 197 ? 11.114 -2.762 -27.432 1.00 95.81 197 HIS A N 1
ATOM 1514 C CA . HIS A 1 197 ? 10.203 -3.846 -27.062 1.00 95.81 197 HIS A CA 1
ATOM 1515 C C . HIS A 1 197 ? 8.735 -3.533 -27.362 1.00 95.81 197 HIS A C 1
ATOM 1517 O O . HIS A 1 197 ? 7.874 -4.280 -26.926 1.00 95.81 197 HIS A O 1
ATOM 1523 N N . TRP A 1 198 ? 8.467 -2.488 -28.146 1.00 96.56 198 TRP A N 1
ATOM 1524 C CA . TRP A 1 198 ? 7.127 -2.035 -28.527 1.00 96.56 198 TRP A CA 1
ATOM 1525 C C . TRP A 1 198 ? 6.210 -3.163 -29.032 1.00 96.56 198 TRP A C 1
ATOM 1527 O O . TRP A 1 198 ? 6.577 -3.865 -29.985 1.00 96.56 198 TRP A O 1
ATOM 1537 N N . THR A 1 199 ? 5.015 -3.306 -28.446 1.00 90.81 199 THR A N 1
ATOM 1538 C CA . THR A 1 199 ? 4.045 -4.361 -28.804 1.00 90.81 199 THR A CA 1
ATOM 1539 C C . THR A 1 199 ? 2.693 -3.871 -29.340 1.00 90.81 199 THR A C 1
ATOM 1541 O O . THR A 1 199 ? 2.029 -4.693 -29.970 1.00 90.81 199 THR A O 1
ATOM 1544 N N . GLU A 1 200 ? 2.407 -2.558 -29.257 1.00 70.94 200 GLU A N 1
ATOM 1545 C CA . GLU A 1 200 ? 1.120 -1.872 -29.570 1.00 70.94 200 GLU A CA 1
ATOM 1546 C C . GLU A 1 200 ? -0.043 -2.152 -28.618 1.00 70.94 200 GLU A C 1
ATOM 1548 O O . GLU A 1 200 ? -0.363 -3.339 -28.410 1.00 70.94 200 GLU A O 1
#